Protein 1JQ5 (pdb70)

Organism: Geobacillus stearothermophilus (NCBI:txid1422)

Nearest PDB structures (foldseek):
  1jq5-assembly1_A  TM=1.003E+00  e=9.707E-68  Geobacillus stearothermophilus
  8k1g-assembly1_A  TM=9.709E-01  e=1.686E-41  Klebsiella pneumoniae
  8goa-assembly1_A  TM=9.626E-01  e=5.302E-42  Escherichia coli K-12
  4mca-assembly1_A  TM=9.677E-01  e=6.616E-41  Serratia plymuthica A30
  1ta9-assembly1_B  TM=9.558E-01  e=3.415E-39  Schizosaccharomyces pombe

Foldseek 3Di:
DWDAFFAWAAEEAEEAPCLLCVLVVCVVPAQEEEEEEAPVQCVLRVVVNCVSSVVSNRHYHYDHQPPFLAPVSLVVVLVVCVVSVHQEYEFEEAQRSQLSSLSSCQVVVHQYEYEYLALQAQNQMAQKHFHAHPVGATDGMGGHPHTHHYYYYHLLSHLQDDLLRLLLLLLNLLLLQVFLVLLQVLLFAALSGIRADVVLNVLSVVLNVLCLVQVLVLSVSSVVSHDDVSVSSSSCSSYVSSNSRRRSRAGAQLVLLLQLCSLDDDPLVVRDSSLSSNQSSLLSVLLDDDDLVVSVSSLVVCVSSVGDQACVRSVQVVPDLVSLLSSLCSSPPPPHRNVSRDDDHSNSSSVSSNVSNVSSVVSVVD

CATH classification: 3.40.50.1970 (+1 more: 1.20.1090.10)

Secondary structure (DSSP, 8-state):
---B-----SEEEEETTGGGGHHHHHTTT-SEEEEEE-HHHIIIIIHHHHHHHHTTT-EEEEEE--SS-BHHHHHHHHHHHHHTT-SEEEEEESHHHHHHHHHHHHHHT-EEEEEESS--SS-TT-SEEEEE-TTS-EEEEEE-SS--SEEEEEHHHHHTS-HHHHHHHHHHHHHHHHHHHHHHHHT---TTSSBPPHHHHHHHHHHHHHHHHHHHHHHHHHHTT---HHHHHHHHIIIIIHHHHHHHH---HHHHHHHHGGGS-SGGGGS-HHHHHHHHHHHHHHHS---HHHHHHHHHHHHHTT---STTTTT-TT--HHHHHHHHHHHTSTT-GGGGT----HHHHHHHHHHHHHHHHHHH--

InterPro domains:
  IPR001670 Alcohol dehydrogenase, iron-type/glycerol dehydrogenase GldA [PF00465] (10-156)
  IPR016205 Glycerol dehydrogenase [PIRSF000112] (2-362)
  IPR016205 Glycerol dehydrogenase [PTHR43616] (3-361)
  IPR018211 Alcohol dehydrogenase, iron-type, conserved site [PS00060] (243-263)
  IPR018211 Alcohol dehydrogenase, iron-type, conserved site [PS00913] (152-180)

Structure (mmCIF, N/CA/C/O backbone):
data_1JQ5
#
_entry.id   1JQ5
#
_cell.length_a   104.66
_cell.length_b   104.66
_cell.length_c   148.51
_cell.angle_alpha   90
_cell.angle_beta   90
_cell.angle_gamma   90
#
_symmetry.space_group_name_H-M   'I 4 2 2'
#
loop_
_entity.id
_entity.type
_entity.pdbx_description
1 polymer 'Glycerol dehydrogenase'
2 non-polymer 'ZINC ION'
3 non-polymer NICOTINAMIDE-ADENINE-DINUCLEOTIDE
4 water water
#
loop_
_atom_site.group_PDB
_atom_site.id
_atom_site.type_symbol
_atom_site.label_atom_id
_atom_site.label_alt_id
_atom_site.label_comp_id
_atom_site.label_asym_id
_atom_site.label_entity_id
_atom_site.label_seq_id
_atom_site.pdbx_PDB_ins_code
_atom_site.Cartn_x
_atom_site.Cartn_y
_atom_site.Cartn_z
_atom_site.occupancy
_atom_site.B_iso_or_equiv
_atom_site.auth_seq_id
_atom_site.auth_comp_id
_atom_site.auth_asym_id
_atom_site.auth_atom_id
_atom_site.pdbx_PDB_model_num
ATOM 1 N N . ALA A 1 2 ? 9.037 35.253 -12.689 1.00 80.80 2 ALA A N 1
ATOM 2 C CA . ALA A 1 2 ? 8.257 35.789 -11.537 1.00 83.71 2 ALA A CA 1
ATOM 3 C C . ALA A 1 2 ? 9.140 36.402 -10.457 1.00 86.25 2 ALA A C 1
ATOM 4 O O . ALA A 1 2 ? 9.501 37.578 -10.528 1.00 85.60 2 ALA A O 1
ATOM 6 N N . ALA A 1 3 ? 9.473 35.603 -9.450 1.00 68.59 3 ALA A N 1
ATOM 7 C CA . ALA A 1 3 ? 10.306 36.079 -8.358 1.00 55.23 3 ALA A CA 1
ATOM 8 C C . ALA A 1 3 ? 11.671 35.414 -8.465 1.00 40.68 3 ALA A C 1
ATOM 9 O O . ALA A 1 3 ? 11.804 34.368 -9.102 1.00 35.93 3 ALA A O 1
ATOM 11 N N . GLU A 1 4 ? 12.692 36.033 -7.887 1.00 30.66 4 GLU A N 1
ATOM 12 C CA . GLU A 1 4 ? 14.017 35.416 -7.946 1.00 27.40 4 GLU A CA 1
ATOM 13 C C . GLU A 1 4 ? 14.248 34.549 -6.727 1.00 20.01 4 GLU A C 1
ATOM 14 O O . GLU A 1 4 ? 13.716 34.821 -5.651 1.00 21.44 4 GLU A O 1
ATOM 20 N N . ARG A 1 5 ? 15.006 33.476 -6.918 1.00 18.80 5 ARG A N 1
ATOM 21 C CA . ARG A 1 5 ? 15.304 32.569 -5.805 1.00 14.27 5 ARG A CA 1
ATOM 22 C C . ARG A 1 5 ? 16.765 32.816 -5.487 1.00 19.12 5 ARG A C 1
ATOM 23 O O . ARG A 1 5 ? 17.571 33.044 -6.392 1.00 17.49 5 ARG A O 1
ATOM 31 N N . VAL A 1 6 ? 17.116 32.824 -4.209 1.00 14.23 6 VAL A N 1
ATOM 32 C CA . VAL A 1 6 ? 18.499 33.116 -3.813 1.00 15.41 6 VAL A CA 1
ATOM 33 C C . VAL A 1 6 ? 18.934 32.089 -2.792 1.00 15.65 6 VAL A C 1
ATOM 34 O O . VAL A 1 6 ? 18.141 31.718 -1.915 1.00 15.93 6 VAL A O 1
ATOM 38 N N . PHE A 1 7 ? 20.167 31.625 -2.912 1.00 13.43 7 PHE A N 1
ATOM 39 C CA . PHE A 1 7 ? 20.709 30.673 -1.938 1.00 13.02 7 PHE A CA 1
ATOM 40 C C . PHE A 1 7 ? 22.084 31.206 -1.552 1.00 14.41 7 PHE A C 1
ATOM 41 O O . PHE A 1 7 ? 22.820 31.605 -2.459 1.00 15.79 7 PHE A O 1
ATOM 49 N N . ILE A 1 8 ? 22.414 31.230 -0.247 1.00 14.38 8 ILE A N 1
ATOM 50 C CA . ILE A 1 8 ? 23.738 31.688 0.182 1.00 14.91 8 ILE A CA 1
ATOM 51 C C . ILE A 1 8 ? 24.305 30.627 1.121 1.00 14.17 8 ILE A C 1
ATOM 52 O O . ILE A 1 8 ? 23.574 29.795 1.639 1.00 13.97 8 ILE A O 1
ATOM 57 N N . SER A 1 9 ? 25.613 30.630 1.305 1.00 14.11 9 SER A N 1
ATOM 58 C CA . SER A 1 9 ? 26.183 29.589 2.149 1.00 13.39 9 SER A CA 1
ATOM 59 C C . SER A 1 9 ? 27.593 29.970 2.569 1.00 16.11 9 SER A C 1
ATOM 60 O O . SER A 1 9 ? 28.229 30.801 1.924 1.00 16.68 9 SER A O 1
ATOM 63 N N . PRO A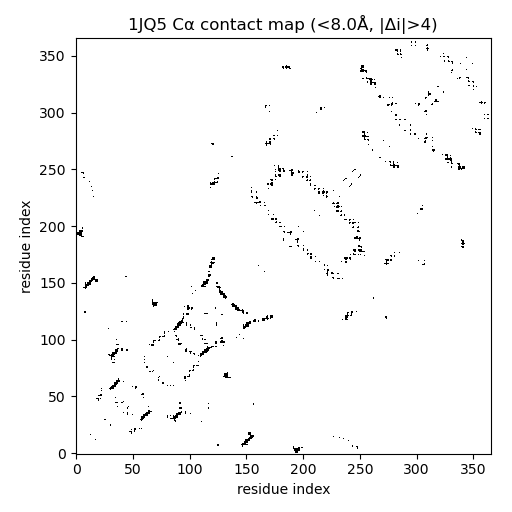 1 10 ? 28.062 29.396 3.678 1.00 16.96 10 PRO A N 1
ATOM 64 C CA . PRO A 1 10 ? 29.430 29.606 4.172 1.00 18.76 10 PRO A CA 1
ATOM 65 C C . PRO A 1 10 ? 30.274 28.951 3.040 1.00 16.38 10 PRO A C 1
ATOM 66 O O . PRO A 1 10 ? 29.820 28.038 2.327 1.00 15.59 10 PRO A O 1
ATOM 70 N N . ALA A 1 11 ? 31.530 29.353 2.874 1.00 13.80 11 ALA A N 1
ATOM 71 C CA . ALA A 1 11 ? 32.330 28.770 1.808 1.00 14.06 11 ALA A CA 1
ATOM 72 C C . ALA A 1 11 ? 32.715 27.327 2.041 1.00 13.06 11 ALA A C 1
ATOM 73 O O . ALA A 1 11 ? 32.758 26.559 1.111 1.00 15.88 11 ALA A O 1
ATOM 75 N N . LYS A 1 12 ? 33.012 26.967 3.275 1.00 14.29 12 LYS A N 1
ATOM 76 C CA . LYS A 1 12 ? 33.427 25.581 3.498 1.00 15.33 12 LYS A CA 1
ATOM 77 C C . LYS A 1 12 ? 32.987 25.133 4.865 1.00 13.68 12 LYS A C 1
ATOM 78 O O . LYS A 1 12 ? 33.094 25.865 5.833 1.00 18.66 12 LYS A O 1
ATOM 84 N N . TYR A 1 13 ? 32.416 23.924 4.933 1.00 13.97 13 TYR A N 1
ATOM 85 C CA . TYR A 1 13 ? 31.946 23.356 6.188 1.00 10.50 13 TYR A CA 1
ATOM 86 C C . TYR A 1 13 ? 32.688 22.033 6.345 1.00 15.13 13 TYR A C 1
ATOM 87 O O . TYR A 1 13 ? 32.660 21.207 5.436 1.00 15.08 13 TYR A O 1
ATOM 96 N N . VAL A 1 14 ? 33.343 21.827 7.488 1.00 12.29 14 VAL A N 1
ATOM 97 C CA . VAL A 1 14 ? 34.110 20.608 7.702 1.00 11.54 14 VAL A CA 1
ATOM 98 C C . VAL A 1 14 ? 33.660 20.062 9.031 1.00 18.29 14 VAL A C 1
ATOM 99 O O . VAL A 1 14 ? 33.633 20.779 10.027 1.00 18.72 14 VAL A O 1
ATOM 103 N N . GLN A 1 15 ? 33.303 18.781 9.060 1.00 12.83 15 GLN A N 1
ATOM 104 C CA . GLN A 1 15 ? 32.844 18.215 10.287 1.00 12.59 15 GLN A CA 1
ATOM 105 C C . GLN A 1 15 ? 33.459 16.826 10.537 1.00 13.67 15 GLN A C 1
ATOM 106 O O . GLN A 1 15 ? 33.522 16.001 9.642 1.00 16.14 15 GLN A O 1
ATOM 112 N N . GLY A 1 16 ? 33.912 16.574 11.759 1.00 14.68 16 GLY A N 1
ATOM 113 C CA . GLY A 1 16 ? 34.403 15.223 12.019 1.00 14.80 16 GLY A CA 1
ATOM 114 C C . GLY A 1 16 ? 35.036 15.141 13.393 1.00 15.73 16 GLY A C 1
ATOM 115 O O . GLY A 1 16 ? 35.279 16.132 14.028 1.00 17.48 16 GLY A O 1
ATOM 116 N N . LYS A 1 17 ? 35.375 13.930 13.830 1.00 16.40 17 LYS A N 1
ATOM 117 C CA . LYS A 1 17 ? 35.986 13.762 15.136 1.00 19.06 17 LYS A CA 1
ATOM 118 C C . LYS A 1 17 ? 37.451 14.258 15.101 1.00 17.80 17 LYS A C 1
ATOM 119 O O . LYS A 1 17 ? 38.208 13.914 14.187 1.00 20.72 17 LYS A O 1
ATOM 125 N N . ASN A 1 18 ? 37.817 15.095 16.074 1.00 20.18 18 ASN A N 1
ATOM 126 C CA . ASN A 1 18 ? 39.178 15.604 16.207 1.00 23.55 18 ASN A CA 1
ATOM 127 C C . ASN A 1 18 ? 39.672 16.517 15.100 1.00 30.21 18 ASN A C 1
ATOM 128 O O . ASN A 1 18 ? 40.866 16.722 14.941 1.00 27.16 18 ASN A O 1
ATOM 133 N N . VAL A 1 19 ? 38.753 17.100 14.342 1.00 26.51 19 VAL A N 1
ATOM 134 C CA . VAL A 1 19 ? 39.173 17.978 13.262 1.00 21.32 19 VAL A CA 1
ATOM 135 C C . VAL A 1 19 ? 39.861 19.247 13.766 1.00 20.86 19 VAL A C 1
ATOM 136 O O . VAL A 1 19 ? 40.537 19.924 13.012 1.00 25.27 19 VAL A O 1
ATOM 143 N N . ILE A 1 20 ? 39.683 19.566 15.041 1.00 22.88 20 ILE A N 1
ATOM 144 C CA . ILE A 1 20 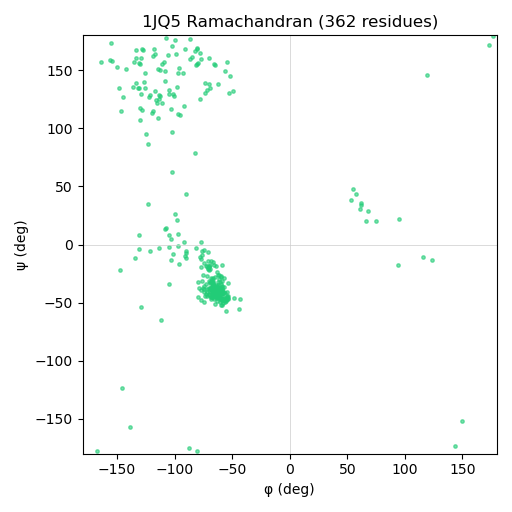? 40.301 20.753 15.621 1.00 22.50 20 ILE A CA 1
ATOM 145 C C . ILE A 1 20 ? 41.820 20.649 15.483 1.00 31.62 20 ILE A C 1
ATOM 146 O O . ILE A 1 20 ? 42.511 21.666 15.401 1.00 31.42 20 ILE A O 1
ATOM 151 N N . THR A 1 21 ? 42.337 19.423 15.449 1.00 32.15 21 THR A N 1
ATOM 152 C CA . THR A 1 21 ? 43.789 19.220 15.346 1.00 36.07 21 THR A CA 1
ATOM 153 C C . THR A 1 21 ? 44.334 19.468 13.949 1.00 39.02 21 THR A C 1
ATOM 154 O O . THR A 1 21 ? 45.541 19.436 13.745 1.00 43.02 21 THR A O 1
ATOM 158 N N . LYS A 1 22 ? 43.457 19.719 12.981 1.00 34.35 22 LYS A N 1
ATOM 159 C CA . LYS A 1 22 ? 43.911 20.007 11.631 1.00 33.00 22 LYS A CA 1
ATOM 160 C C . LYS A 1 22 ? 43.772 21.501 11.341 1.00 28.59 22 LYS A C 1
ATOM 161 O O . LYS A 1 22 ? 43.971 21.935 10.220 1.00 27.20 22 LYS A O 1
ATOM 167 N N . ILE A 1 23 ? 43.445 22.298 12.341 1.00 28.93 23 ILE A N 1
ATOM 168 C CA . ILE A 1 23 ? 43.232 23.705 12.062 1.00 23.87 23 ILE A CA 1
ATOM 169 C C . ILE A 1 23 ? 44.413 24.379 11.362 1.00 33.82 23 ILE A C 1
ATOM 170 O O . ILE A 1 23 ? 44.218 25.158 10.430 1.00 29.35 23 ILE A O 1
ATOM 175 N N . ALA A 1 24 ? 45.636 24.055 11.771 1.00 37.67 24 ALA A N 1
ATOM 176 C CA . ALA A 1 24 ? 46.796 24.678 11.137 1.00 41.80 24 ALA A CA 1
ATOM 177 C C . ALA A 1 24 ? 46.840 24.332 9.646 1.00 36.34 24 ALA A C 1
ATOM 178 O O . ALA A 1 24 ? 47.222 25.167 8.834 1.00 34.55 24 ALA A O 1
ATOM 180 N N . ASN A 1 25 ? 46.458 23.108 9.291 1.00 29.19 25 ASN A N 1
ATOM 181 C CA . ASN A 1 25 ? 46.443 22.691 7.886 1.00 33.40 25 ASN A CA 1
ATOM 182 C C . ASN A 1 25 ? 45.417 23.447 7.034 1.00 46.26 25 ASN A C 1
ATOM 183 O O . ASN A 1 25 ? 45.651 23.691 5.843 1.00 43.84 25 ASN A O 1
ATOM 188 N N . TYR A 1 26 ? 44.262 23.782 7.613 1.00 42.96 26 TYR A N 1
ATOM 189 C CA . TYR A 1 26 ? 43.242 24.506 6.852 1.00 39.08 26 TYR A CA 1
ATOM 190 C C . TYR A 1 26 ? 43.585 25.978 6.680 1.00 36.57 26 TYR A C 1
ATOM 191 O O . TYR A 1 26 ? 42.909 26.676 5.947 1.00 41.24 26 TYR A O 1
ATOM 200 N N . LEU A 1 27 ? 44.610 26.463 7.365 1.00 40.36 27 LEU A N 1
ATOM 201 C CA . LEU A 1 27 ? 44.951 27.877 7.253 1.00 37.33 27 LEU A CA 1
ATOM 202 C C . LEU A 1 27 ? 46.285 28.134 6.579 1.00 41.86 27 LEU A C 1
ATOM 203 O O . LEU A 1 27 ? 46.652 29.286 6.362 1.00 40.05 27 LEU A O 1
ATOM 208 N N . GLU A 1 28 ? 47.006 27.076 6.226 1.00 53.04 28 GLU A N 1
ATOM 209 C CA . GLU A 1 28 ? 48.317 27.285 5.624 1.00 67.08 28 GLU A CA 1
ATOM 210 C C . GLU A 1 28 ? 48.360 28.373 4.553 1.00 63.02 28 GLU A C 1
ATOM 211 O O . GLU A 1 28 ? 49.133 29.325 4.675 1.00 64.95 28 GLU A O 1
ATOM 217 N N . GLY A 1 29 ? 47.527 28.268 3.526 1.00 48.51 29 GLY A N 1
ATOM 218 C CA . GLY A 1 29 ? 47.565 29.290 2.493 1.00 55.48 29 GLY A CA 1
ATOM 219 C C . GLY A 1 29 ? 47.040 30.673 2.864 1.00 62.81 29 GLY A C 1
ATOM 220 O O . GLY A 1 29 ? 47.405 31.676 2.244 1.00 63.78 29 GLY A O 1
ATOM 221 N N . ILE A 1 30 ? 46.209 30.732 3.900 1.00 61.52 30 ILE A N 1
ATOM 222 C CA . ILE A 1 30 ? 45.564 31.968 4.340 1.00 48.32 30 ILE A CA 1
ATOM 223 C C . ILE A 1 30 ? 46.374 33.0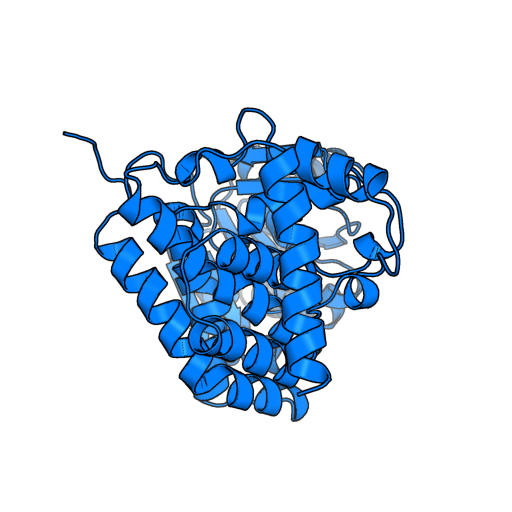31 5.087 1.00 45.76 30 ILE A C 1
ATOM 224 O O . ILE A 1 30 ? 46.299 34.211 4.752 1.00 47.10 30 ILE A O 1
ATOM 229 N N . GLY A 1 31 ? 47.111 32.634 6.117 1.00 45.73 31 GLY A N 1
ATOM 230 C CA . GLY A 1 31 ? 47.874 33.609 6.881 1.00 43.15 31 GLY A CA 1
ATOM 231 C C . GLY A 1 31 ? 48.594 32.992 8.066 1.00 46.93 31 GLY A C 1
ATOM 232 O O . GLY A 1 31 ? 48.472 31.793 8.316 1.00 46.45 31 GLY A O 1
ATOM 233 N N . ASN A 1 32 ? 49.326 33.809 8.816 1.00 45.60 32 ASN A N 1
ATOM 234 C CA . ASN A 1 32 ? 50.084 33.306 9.957 1.00 44.44 32 ASN A CA 1
ATOM 235 C C . ASN A 1 32 ? 49.869 34.110 11.222 1.00 45.81 32 ASN A C 1
ATOM 236 O O . ASN A 1 32 ? 50.567 33.916 12.219 1.00 45.00 32 ASN A O 1
ATOM 241 N N . LYS A 1 33 ? 48.913 35.027 11.178 1.00 40.93 33 LYS A N 1
ATOM 242 C CA . LYS A 1 33 ? 48.603 35.843 12.340 1.00 47.34 33 LYS A CA 1
ATOM 243 C C . LYS A 1 33 ? 47.097 35.788 12.549 1.00 44.32 33 LYS A C 1
ATOM 244 O O . LYS A 1 33 ? 46.327 36.258 11.703 1.00 34.73 33 LYS A O 1
ATOM 250 N N . THR A 1 34 ? 46.698 35.248 13.695 1.00 29.40 34 THR A N 1
ATOM 251 C CA . THR A 1 34 ? 45.282 35.101 14.030 1.00 30.98 34 THR A CA 1
ATOM 252 C C . THR A 1 34 ? 44.955 35.673 15.392 1.00 33.78 34 THR A C 1
ATOM 253 O O . THR A 1 34 ? 45.840 36.016 16.177 1.00 34.43 34 THR A O 1
ATOM 257 N N . VAL A 1 35 ? 43.662 35.793 15.654 1.00 27.75 35 VAL A N 1
ATOM 258 C CA . VAL A 1 35 ? 43.173 36.208 16.932 1.00 25.79 35 VAL A CA 1
ATOM 259 C C . VAL A 1 35 ? 42.204 35.072 17.270 1.00 35.40 35 VAL A C 1
ATOM 260 O O . VAL A 1 35 ? 41.440 34.635 16.402 1.00 31.63 35 VAL A O 1
ATOM 264 N N . VAL A 1 36 ? 42.258 34.574 18.500 1.00 26.59 36 VAL A N 1
ATOM 265 C CA . VAL A 1 36 ? 41.381 33.490 18.924 1.00 24.26 36 VAL A CA 1
ATOM 266 C C . VAL A 1 36 ? 40.496 34.015 20.024 1.00 37.89 36 VAL A C 1
ATOM 267 O O . VAL A 1 36 ? 40.979 34.544 21.032 1.00 30.24 36 VAL A O 1
ATOM 271 N N . ILE A 1 37 ? 39.187 33.886 19.824 1.00 26.34 37 ILE A N 1
ATOM 272 C CA . ILE A 1 37 ? 38.221 34.387 20.779 1.00 23.69 37 ILE A CA 1
ATOM 273 C C . ILE A 1 37 ? 37.445 33.263 21.441 1.00 25.42 37 ILE A C 1
ATOM 274 O O . ILE A 1 37 ? 36.847 32.443 20.755 1.00 24.30 37 ILE A O 1
ATOM 279 N N . ALA A 1 38 ? 37.446 33.227 22.767 1.00 23.41 38 ALA A N 1
ATOM 280 C CA . ALA A 1 38 ? 36.685 32.222 23.533 1.00 21.70 38 ALA A CA 1
ATOM 281 C C . ALA A 1 38 ? 36.392 32.763 24.926 1.00 27.39 38 ALA A C 1
ATOM 282 O O . ALA A 1 38 ? 37.090 33.671 25.383 1.00 29.85 38 ALA A O 1
ATOM 284 N N . ASP A 1 39 ? 35.383 32.220 25.609 1.00 30.80 39 ASP A N 1
ATOM 285 C CA . ASP A 1 39 ? 35.099 32.665 26.964 1.00 32.98 39 ASP A CA 1
ATOM 286 C C . ASP A 1 39 ? 35.996 31.830 27.882 1.00 36.27 39 ASP A C 1
ATOM 287 O O . ASP A 1 39 ? 36.722 30.965 27.403 1.00 27.75 39 ASP A O 1
ATOM 292 N N . GLU A 1 40 ? 35.964 32.092 29.184 1.00 39.89 40 GLU A N 1
ATOM 293 C CA . GLU A 1 40 ? 36.836 31.382 30.127 1.00 45.36 40 GLU A CA 1
ATOM 294 C C . GLU A 1 40 ? 36.714 29.868 30.149 1.00 46.67 40 GLU A C 1
ATOM 295 O O . GLU A 1 40 ? 37.711 29.157 30.242 1.00 43.28 40 GLU A O 1
ATOM 301 N N . ILE A 1 41 ? 35.486 29.379 30.062 1.00 43.82 41 ILE A N 1
ATOM 302 C CA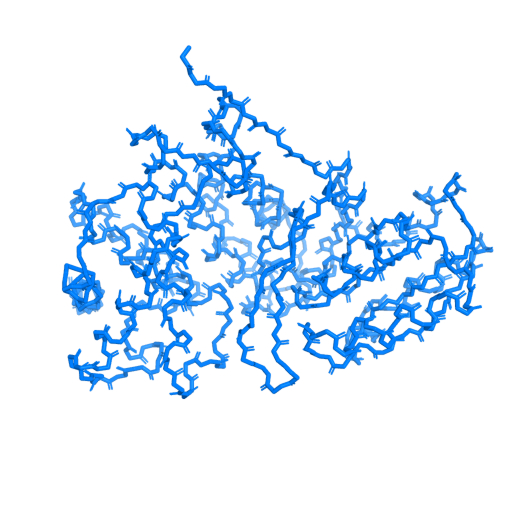 . ILE A 1 41 ? 35.231 27.951 30.071 1.00 38.26 41 ILE A CA 1
ATOM 303 C C . ILE A 1 41 ? 35.751 27.283 28.806 1.00 33.02 41 ILE A C 1
ATOM 304 O O . ILE A 1 41 ? 36.423 26.249 28.855 1.00 34.43 41 ILE A O 1
ATOM 309 N N . VAL A 1 42 ? 35.438 27.888 27.667 1.00 30.67 42 VAL A N 1
ATOM 310 C CA . VAL A 1 42 ? 35.839 27.337 26.389 1.00 28.27 42 VAL A CA 1
ATOM 311 C C . VAL A 1 42 ? 37.347 27.425 26.214 1.00 30.60 42 VAL A C 1
ATOM 312 O O . VAL A 1 42 ? 37.938 26.587 25.541 1.00 24.86 42 VAL A O 1
ATOM 316 N N . TRP A 1 43 ? 38.007 28.411 26.830 1.00 31.71 43 TRP A N 1
ATOM 317 C CA . TRP A 1 43 ? 39.462 28.427 26.664 1.00 31.29 43 TRP A CA 1
ATOM 318 C C . TRP A 1 43 ? 40.037 27.114 27.182 1.00 28.36 43 TRP A C 1
ATOM 319 O O . TRP A 1 43 ? 40.958 26.552 26.598 1.00 31.59 43 TRP A O 1
ATOM 330 N N . LYS A 1 44 ? 39.473 26.611 28.266 1.00 26.60 44 LYS A N 1
ATOM 331 C CA . LYS A 1 44 ? 39.974 25.360 28.844 1.00 37.48 44 LYS A CA 1
ATOM 332 C C . LYS A 1 44 ? 39.589 24.133 28.045 1.00 40.24 44 LYS A C 1
ATOM 333 O O . LYS A 1 44 ? 40.351 23.178 27.944 1.00 43.03 44 LYS A O 1
ATOM 339 N N . ILE A 1 45 ? 38.396 24.150 27.474 1.00 40.20 45 ILE A N 1
ATOM 340 C CA . ILE A 1 45 ? 37.913 23.006 26.717 1.00 34.84 45 ILE A CA 1
ATOM 341 C C . ILE A 1 45 ? 38.547 22.835 25.345 1.00 29.79 45 ILE A C 1
ATOM 342 O O . ILE A 1 45 ? 38.828 21.717 24.903 1.00 35.28 45 ILE A O 1
ATOM 347 N N . ALA A 1 46 ? 38.781 23.938 24.660 1.00 24.78 46 ALA A N 1
ATOM 348 C CA . ALA A 1 46 ? 39.309 23.862 23.317 1.00 27.91 46 ALA A CA 1
ATOM 349 C C . ALA A 1 46 ? 40.206 24.986 22.904 1.00 26.09 46 ALA A C 1
ATOM 350 O O . ALA A 1 46 ? 40.983 24.841 21.963 1.00 30.79 46 ALA A O 1
ATOM 352 N N . GLY A 1 47 ? 40.089 26.126 23.573 1.00 25.96 47 GLY A N 1
ATOM 353 C CA . GLY A 1 47 ? 40.900 27.247 23.160 1.00 24.71 47 GLY A CA 1
ATOM 354 C C . GLY A 1 47 ? 42.393 26.993 23.203 1.00 27.40 47 GLY A C 1
ATOM 355 O O . GLY A 1 47 ? 43.099 27.316 22.254 1.00 27.23 47 GLY A O 1
ATOM 356 N N . HIS A 1 48 ? 42.883 26.429 24.303 1.00 28.44 48 HIS A N 1
ATOM 357 C CA . HIS A 1 48 ? 44.326 26.177 24.397 1.00 35.54 48 HIS A CA 1
ATOM 358 C C . HIS A 1 48 ? 44.772 25.131 23.394 1.00 36.37 48 HIS A C 1
ATOM 359 O O . HIS A 1 48 ? 45.840 25.247 22.809 1.00 31.74 48 HIS A O 1
ATOM 366 N N . THR A 1 49 ? 43.940 24.119 23.172 1.00 30.51 49 THR A N 1
ATOM 367 C CA . THR A 1 49 ? 44.288 23.096 22.209 1.00 33.48 49 THR A CA 1
ATOM 368 C C . THR A 1 49 ? 44.478 23.711 20.826 1.00 29.62 49 THR A C 1
ATOM 369 O O . THR A 1 49 ? 45.382 23.350 20.071 1.00 32.96 49 THR A O 1
ATOM 373 N N . ILE A 1 50 ? 43.595 24.639 20.477 1.00 31.40 50 ILE A N 1
ATOM 374 C CA . ILE A 1 50 ? 43.691 25.293 19.190 1.00 24.49 50 ILE A CA 1
ATOM 375 C C . ILE A 1 50 ? 44.957 26.140 19.074 1.00 29.26 50 ILE A C 1
ATOM 376 O O . ILE A 1 50 ? 45.671 26.095 18.068 1.00 28.04 50 ILE A O 1
ATOM 381 N N . VAL A 1 51 ? 45.223 26.938 20.095 1.00 28.82 51 VAL A N 1
ATOM 382 C CA . VAL A 1 51 ? 46.432 27.750 20.058 1.00 37.02 51 VAL A CA 1
ATOM 383 C C . VAL A 1 51 ? 47.667 26.839 19.884 1.00 35.58 51 VAL A C 1
ATOM 384 O O . VAL A 1 51 ? 48.538 27.111 19.051 1.00 36.96 51 VAL A O 1
ATOM 388 N N . ASN A 1 52 ? 47.725 25.750 20.647 1.00 39.33 52 ASN A N 1
ATOM 389 C CA . ASN A 1 52 ? 48.855 24.822 20.546 1.00 47.14 52 ASN A CA 1
ATOM 390 C C . ASN A 1 52 ? 49.059 24.338 19.119 1.00 46.50 52 ASN A C 1
ATOM 391 O O . ASN A 1 52 ? 50.190 24.343 18.614 1.00 44.24 52 ASN A O 1
ATOM 396 N N . GLU A 1 53 ? 47.972 23.921 18.462 1.00 45.02 53 GLU A N 1
ATOM 397 C CA . GLU A 1 53 ? 48.072 23.451 17.086 1.00 41.19 53 GLU A CA 1
ATOM 398 C C . GLU A 1 53 ? 48.537 24.564 16.151 1.00 43.63 53 GLU A C 1
ATOM 399 O O . GLU A 1 53 ? 49.273 24.301 15.197 1.00 47.17 53 GLU A O 1
ATOM 405 N N . LEU A 1 54 ? 48.106 25.803 16.402 1.00 32.99 54 LEU A N 1
ATOM 406 C CA . LEU A 1 54 ? 48.539 26.906 15.549 1.00 37.73 54 LEU A CA 1
ATOM 407 C C . LEU A 1 54 ? 50.026 27.185 15.759 1.00 41.18 54 LEU A C 1
ATOM 408 O O . LEU A 1 54 ? 50.755 27.441 14.800 1.00 40.87 54 LEU A O 1
ATOM 413 N N . LYS A 1 55 ? 50.473 27.141 17.011 1.00 38.90 55 LYS A N 1
ATOM 414 C CA . LYS A 1 55 ? 51.896 27.381 17.304 1.00 47.24 55 LYS A CA 1
ATOM 415 C C . LYS A 1 55 ? 52.771 26.354 16.585 1.00 44.17 55 LYS A C 1
ATOM 416 O O . LYS A 1 55 ? 53.778 26.708 15.981 1.00 46.42 55 LYS A O 1
ATOM 422 N N . LYS A 1 56 ? 52.380 25.085 16.656 1.00 42.29 56 LYS A N 1
ATOM 423 C CA . LYS A 1 56 ? 53.112 23.998 16.008 1.00 44.82 56 LYS A CA 1
ATOM 424 C C . LYS A 1 56 ? 53.207 24.226 14.511 1.00 45.97 56 LYS A C 1
ATOM 425 O O . LYS A 1 56 ? 54.017 23.599 13.837 1.00 55.74 56 LYS A O 1
ATOM 431 N N . GLY A 1 57 ? 52.358 25.101 13.981 1.00 43.86 57 GLY A N 1
ATOM 432 C CA . GLY A 1 57 ? 52.390 25.384 12.553 1.00 35.17 57 GLY A CA 1
ATOM 433 C C . GLY A 1 57 ? 52.963 26.763 12.277 1.00 40.77 57 GLY A C 1
ATOM 434 O O . GLY A 1 57 ? 52.845 27.293 11.176 1.00 46.26 57 GLY A O 1
ATOM 435 N N . ASN A 1 58 ? 53.595 27.344 13.290 1.00 40.94 58 ASN A N 1
ATOM 436 C CA . ASN A 1 58 ? 54.184 28.668 13.181 1.00 46.63 58 ASN A CA 1
ATOM 437 C C . ASN A 1 58 ? 53.165 29.757 12.871 1.00 45.12 58 ASN A C 1
ATOM 438 O O . ASN A 1 58 ? 53.482 30.751 12.226 1.00 46.96 58 ASN A O 1
ATOM 443 N N . ILE A 1 59 ? 51.935 29.569 13.333 1.00 45.39 59 ILE A N 1
ATOM 444 C CA . ILE A 1 59 ? 50.910 30.588 13.146 1.00 36.78 59 ILE A CA 1
ATOM 445 C C . ILE A 1 59 ? 50.771 31.242 14.506 1.00 35.68 59 ILE A C 1
ATOM 446 O O . ILE A 1 59 ? 50.626 30.561 15.526 1.00 38.48 59 ILE A O 1
ATOM 451 N N . ALA A 1 60 ? 50.827 32.567 14.526 1.00 33.63 60 ALA A N 1
ATOM 452 C CA . ALA A 1 60 ? 50.748 33.298 15.770 1.00 34.63 60 ALA A CA 1
ATOM 453 C C . ALA A 1 60 ? 49.298 33.400 16.184 1.00 40.40 60 ALA A C 1
ATOM 454 O O . ALA A 1 60 ? 48.419 33.344 15.341 1.00 38.22 60 ALA A O 1
ATOM 456 N N . ALA A 1 61 ? 49.048 33.564 17.476 1.00 39.20 61 ALA A N 1
ATOM 457 C CA . ALA A 1 61 ? 47.676 33.690 17.938 1.00 39.48 61 ALA A CA 1
ATOM 458 C C . ALA A 1 61 ? 47.498 34.596 19.135 1.00 38.70 61 ALA A C 1
ATOM 459 O O . ALA A 1 61 ? 48.005 34.316 20.223 1.00 48.51 61 ALA A O 1
ATOM 461 N N . GLU A 1 62 ? 46.793 35.697 18.925 1.00 29.77 62 GLU A N 1
ATOM 462 C CA . GLU A 1 62 ? 46.480 36.607 20.017 1.00 34.22 62 GLU A CA 1
ATOM 463 C C . GLU A 1 62 ? 45.334 35.962 20.776 1.00 39.48 62 GLU A C 1
ATOM 464 O O . GLU A 1 62 ? 44.288 35.645 20.185 1.00 42.05 62 GLU A O 1
ATOM 470 N N . GLU A 1 63 ? 45.511 35.779 22.074 1.00 36.89 63 GLU A N 1
ATOM 471 C CA . GLU A 1 63 ? 44.485 35.157 22.886 1.00 33.42 63 GLU A CA 1
ATOM 472 C C . GLU A 1 63 ? 43.541 36.168 23.506 1.00 42.46 63 GLU A C 1
ATOM 473 O O . GLU A 1 63 ? 43.953 37.036 24.265 1.00 49.83 63 GLU A O 1
ATOM 479 N N . VAL A 1 64 ? 42.255 36.058 23.168 1.00 35.93 64 VAL A N 1
ATOM 480 C CA . VAL A 1 64 ? 41.265 36.973 23.692 1.00 30.04 64 VAL A CA 1
ATOM 481 C C . VAL A 1 64 ? 40.227 36.250 24.553 1.00 36.26 64 VAL A C 1
ATOM 482 O O . VAL A 1 64 ? 39.727 35.185 24.168 1.00 31.08 64 VAL A O 1
ATOM 486 N N . VAL A 1 65 ? 39.937 36.788 25.736 1.00 31.38 65 VAL A N 1
ATOM 487 C CA . VAL A 1 65 ? 38.935 36.189 26.589 1.00 30.46 65 VAL A CA 1
ATOM 488 C C . VAL A 1 65 ? 37.664 36.975 26.333 1.00 35.86 65 VAL A C 1
ATOM 489 O O . VAL A 1 65 ? 37.576 38.156 26.663 1.00 36.15 65 VAL A O 1
ATOM 493 N N . PHE A 1 66 ? 36.687 36.313 25.718 1.00 38.16 66 PHE A N 1
ATOM 494 C CA . PHE A 1 66 ? 35.393 36.921 25.387 1.00 35.74 66 PHE A CA 1
ATOM 495 C C . PHE A 1 66 ? 34.589 37.190 26.669 1.00 43.37 66 PHE A C 1
ATOM 496 O O . PHE A 1 66 ? 34.492 36.324 27.545 1.00 34.36 66 PHE A O 1
ATOM 504 N N . SER A 1 67 ? 34.000 38.384 26.764 1.00 44.38 67 SER A N 1
ATOM 505 C CA . SER A 1 67 ? 33.230 38.796 27.943 1.00 46.41 67 SER A CA 1
ATOM 506 C C . SER A 1 67 ? 32.056 37.894 28.278 1.00 49.14 67 SER A C 1
ATOM 507 O O . SER A 1 67 ? 31.745 37.679 29.448 1.00 54.45 67 SER A O 1
ATOM 510 N N . GLY A 1 68 ? 31.386 37.387 27.254 1.00 42.58 68 GLY A N 1
ATOM 511 C CA . GLY A 1 68 ? 30.239 36.535 27.499 1.00 46.59 68 GLY A CA 1
ATOM 512 C C . GLY A 1 68 ? 28.983 37.050 26.826 1.00 45.18 68 GLY A C 1
ATOM 513 O O . GLY A 1 68 ? 27.986 36.336 26.740 1.00 54.95 68 GLY A O 1
ATOM 514 N N . GLU A 1 69 ? 29.009 38.293 26.360 1.00 46.20 69 GLU A N 1
ATOM 515 C CA . GLU A 1 69 ? 27.845 38.842 25.673 1.00 44.91 69 GLU A CA 1
ATOM 516 C C . GLU A 1 69 ? 28.216 39.398 24.306 1.00 46.77 69 GLU A C 1
ATOM 517 O O . GLU A 1 69 ? 29.273 40.019 24.142 1.00 43.03 69 GLU A O 1
ATOM 523 N N . ALA A 1 70 ? 27.347 39.160 23.321 1.00 40.43 70 ALA A N 1
ATOM 524 C CA . ALA A 1 70 ? 27.577 39.652 21.961 1.00 41.26 70 ALA A CA 1
ATOM 525 C C . ALA A 1 70 ? 27.116 41.108 21.893 1.00 44.67 70 ALA A C 1
ATOM 526 O O . ALA A 1 70 ? 26.022 41.389 21.403 1.00 40.15 70 ALA A O 1
ATOM 528 N N . SER A 1 71 ? 27.946 42.024 22.396 1.00 43.45 71 SER A N 1
ATOM 529 C CA . SER A 1 71 ? 27.593 43.441 22.405 1.00 42.79 71 SER A CA 1
ATOM 530 C C . SER A 1 71 ? 28.563 44.291 21.586 1.00 43.60 71 SER A C 1
ATOM 531 O O . SER A 1 71 ? 29.693 43.874 21.297 1.00 45.35 71 SER A O 1
ATOM 534 N N . ARG A 1 72 ? 28.122 45.499 21.237 1.00 40.83 72 ARG A N 1
ATOM 535 C CA . ARG A 1 72 ? 28.920 46.408 20.412 1.00 36.99 72 ARG A CA 1
ATOM 536 C C . ARG A 1 72 ? 30.222 46.739 21.081 1.00 38.26 72 ARG A C 1
ATOM 537 O O . ARG A 1 72 ? 31.260 46.804 20.428 1.00 37.72 72 ARG A O 1
ATOM 545 N N . ASN A 1 73 ? 30.169 46.972 22.386 1.00 47.84 73 ASN A N 1
ATOM 546 C CA . ASN A 1 73 ? 31.383 47.319 23.110 1.00 51.40 73 ASN A CA 1
ATOM 547 C C . ASN A 1 73 ? 32.411 46.201 23.035 1.00 51.46 73 ASN A C 1
ATOM 548 O O . ASN A 1 73 ? 33.589 46.463 22.759 1.00 35.70 73 ASN A O 1
ATOM 553 N N . GLU A 1 74 ? 31.970 44.961 23.258 1.00 52.77 74 GLU A N 1
ATOM 554 C CA . GLU A 1 74 ? 32.877 43.809 23.204 1.00 44.05 74 GLU A CA 1
ATOM 555 C C . GLU A 1 74 ? 33.485 43.700 21.800 1.00 42.41 74 GLU A C 1
ATOM 556 O O . GLU A 1 74 ? 34.697 43.516 21.647 1.00 37.68 74 GLU A O 1
ATOM 562 N N . VAL A 1 75 ? 32.649 43.830 20.772 1.00 33.29 75 VAL A N 1
ATOM 563 C CA . VAL A 1 75 ? 33.143 43.774 19.408 1.00 32.41 75 VAL A CA 1
ATOM 564 C C . VAL A 1 75 ? 34.246 44.821 19.170 1.00 35.74 75 VAL A C 1
ATOM 565 O O . VAL A 1 75 ? 35.316 44.528 18.608 1.00 34.73 75 VAL A O 1
ATOM 569 N N . GLU A 1 76 ? 33.980 46.053 19.593 1.00 46.63 76 GLU A N 1
ATOM 570 C CA . GLU A 1 76 ? 34.942 47.142 19.433 1.00 47.38 76 GLU A CA 1
ATOM 571 C C . GLU A 1 76 ? 36.244 46.783 20.124 1.00 46.85 76 GLU A C 1
ATOM 572 O O . GLU A 1 76 ? 37.338 46.931 19.562 1.00 40.86 76 GLU A O 1
ATOM 578 N N . ARG A 1 77 ? 36.117 46.320 21.360 1.00 37.52 77 ARG A N 1
ATOM 579 C CA . ARG A 1 77 ? 37.289 45.949 22.143 1.00 43.74 77 ARG A CA 1
ATOM 580 C C . ARG A 1 77 ? 38.154 44.903 21.457 1.00 48.34 77 ARG A C 1
ATOM 581 O O . ARG A 1 77 ? 39.383 45.060 21.338 1.00 38.98 77 ARG A O 1
ATOM 589 N N . ILE A 1 78 ? 37.521 43.828 20.993 1.00 35.86 78 ILE A N 1
ATOM 590 C CA . ILE A 1 78 ? 38.303 42.775 20.367 1.00 35.21 78 ILE A CA 1
ATOM 591 C C . ILE A 1 78 ? 38.917 43.211 19.041 1.00 31.04 78 ILE A C 1
ATOM 592 O O . ILE A 1 78 ? 40.049 42.849 18.700 1.00 33.91 78 ILE A O 1
ATOM 597 N N . ALA A 1 79 ? 38.170 44.001 18.289 1.00 35.11 79 ALA A N 1
ATOM 598 C CA . ALA A 1 79 ? 38.653 44.473 16.996 1.00 38.05 79 ALA A CA 1
ATOM 599 C C . ALA A 1 79 ? 39.929 45.287 17.220 1.00 43.39 79 ALA A C 1
ATOM 600 O O . ALA A 1 79 ? 40.900 45.162 16.469 1.00 37.75 79 ALA A O 1
ATOM 602 N N . ASN A 1 80 ? 39.938 46.111 18.266 1.00 45.35 80 ASN A N 1
ATOM 603 C CA . ASN A 1 80 ? 41.132 46.911 18.543 1.00 50.21 80 ASN A CA 1
ATOM 604 C C . ASN A 1 80 ? 42.324 46.001 18.799 1.00 48.23 80 ASN A C 1
ATOM 605 O O . ASN A 1 80 ? 43.401 46.177 18.219 1.00 42.70 80 ASN A O 1
ATOM 610 N N . ILE A 1 81 ? 42.122 45.029 19.679 1.00 40.81 81 ILE A N 1
ATOM 611 C CA . ILE A 1 81 ? 43.162 44.063 20.024 1.00 42.01 81 ILE A CA 1
ATOM 612 C C . ILE A 1 81 ? 43.675 43.391 18.752 1.00 47.82 81 ILE A C 1
ATOM 613 O O . ILE A 1 81 ? 44.883 43.237 18.559 1.00 45.75 81 ILE A O 1
ATOM 618 N N . ALA A 1 82 ? 42.744 42.991 17.880 1.00 48.15 82 ALA A N 1
ATOM 619 C CA . ALA A 1 82 ? 43.098 42.328 16.626 1.00 40.62 82 ALA A CA 1
ATOM 620 C C . ALA A 1 82 ? 43.854 43.228 15.656 1.00 41.68 82 ALA A C 1
ATOM 621 O O . ALA A 1 82 ? 44.801 42.782 15.008 1.00 37.87 82 ALA A O 1
ATOM 623 N N . ARG A 1 83 ? 43.417 44.480 15.527 1.00 50.34 83 ARG A N 1
ATOM 624 C CA . ARG A 1 83 ? 44.091 45.428 14.641 1.00 55.67 83 ARG A CA 1
ATOM 625 C C . ARG A 1 83 ? 45.530 45.553 15.118 1.00 56.41 83 ARG A C 1
ATOM 626 O O . ARG A 1 83 ? 46.474 45.399 14.341 1.00 54.40 83 ARG A O 1
ATOM 634 N N . LYS A 1 84 ? 45.687 45.826 16.409 1.00 57.40 84 LYS A N 1
ATOM 635 C CA . LYS A 1 84 ? 47.012 45.977 16.992 1.00 62.56 84 LYS A CA 1
ATOM 636 C C . LYS A 1 84 ? 47.867 44.760 16.683 1.00 60.65 84 LYS A C 1
ATOM 637 O O . LYS A 1 84 ? 49.023 44.890 16.287 1.00 65.51 84 LYS A O 1
ATOM 643 N N . ALA A 1 85 ? 47.290 43.574 16.840 1.00 52.81 85 ALA A N 1
ATOM 644 C CA . ALA A 1 85 ? 48.033 42.357 16.582 1.00 46.77 85 ALA A CA 1
ATOM 645 C C . ALA A 1 85 ? 48.228 42.083 15.092 1.00 44.69 85 ALA A C 1
ATOM 646 O O . ALA A 1 85 ? 48.908 41.128 14.714 1.00 45.32 85 ALA A O 1
ATOM 648 N N . GLU A 1 86 ? 47.634 42.905 14.239 1.00 44.27 86 GLU A N 1
ATOM 649 C CA . GLU A 1 86 ? 47.791 42.691 12.805 1.00 59.77 86 GLU A CA 1
ATOM 650 C C . GLU A 1 86 ? 47.213 41.320 12.394 1.00 56.66 86 GLU A C 1
ATOM 651 O O . GLU A 1 86 ? 47.717 40.655 11.491 1.00 51.41 86 GLU A O 1
ATOM 657 N N . ALA A 1 87 ? 46.146 40.902 13.060 1.00 53.60 87 ALA A N 1
ATOM 658 C CA . ALA A 1 87 ? 45.539 39.612 12.753 1.00 43.49 87 ALA A CA 1
ATOM 659 C C . ALA A 1 87 ? 44.803 39.640 11.415 1.00 42.83 87 ALA A C 1
ATOM 660 O O . ALA A 1 87 ? 44.049 40.561 11.129 1.00 47.83 87 ALA A O 1
ATOM 662 N N . ALA A 1 88 ? 45.039 38.627 10.596 1.00 39.94 88 ALA A N 1
ATOM 663 C CA . ALA A 1 88 ? 44.396 38.525 9.295 1.00 39.56 88 ALA A CA 1
ATOM 664 C C . ALA A 1 88 ? 43.263 37.499 9.344 1.00 39.32 88 ALA A C 1
ATOM 665 O O . ALA A 1 88 ? 42.448 37.439 8.437 1.00 32.13 88 ALA A O 1
ATOM 667 N N . ILE A 1 89 ? 43.244 36.708 10.408 1.00 34.88 89 ILE A N 1
ATOM 668 C CA . ILE A 1 89 ? 42.275 35.625 10.579 1.00 27.89 89 ILE A CA 1
ATOM 669 C C . ILE A 1 89 ? 41.645 35.715 11.944 1.00 27.51 89 ILE A C 1
ATOM 670 O O . ILE A 1 89 ? 42.339 35.876 12.948 1.00 24.05 89 ILE A O 1
ATOM 675 N N . VAL A 1 90 ? 40.320 35.570 11.994 1.00 23.24 90 VAL A N 1
ATOM 676 C CA . VAL A 1 90 ? 39.614 35.610 13.253 1.00 18.27 90 VAL A CA 1
ATOM 677 C C . VAL A 1 90 ? 39.053 34.219 13.471 1.00 25.62 90 VAL A C 1
ATOM 678 O O . VAL A 1 90 ? 38.431 33.684 12.557 1.00 27.76 90 VAL A O 1
ATOM 682 N N . ILE A 1 91 ? 39.305 33.646 14.645 1.00 19.17 91 ILE A N 1
ATOM 683 C CA . ILE A 1 91 ? 38.812 32.318 14.983 1.00 15.89 91 ILE A CA 1
ATOM 684 C C . ILE A 1 91 ? 37.919 32.463 16.189 1.00 19.56 91 ILE A C 1
ATOM 685 O O . ILE A 1 91 ? 38.368 32.834 17.264 1.00 26.04 91 ILE A O 1
ATOM 690 N N . GLY A 1 92 ? 36.618 32.170 16.008 1.00 17.57 92 GLY A N 1
ATOM 691 C CA . GLY A 1 92 ? 35.665 32.265 17.096 1.00 15.91 92 GLY A CA 1
ATOM 692 C C . GLY A 1 92 ? 35.436 30.839 17.579 1.00 21.89 92 GLY A C 1
ATOM 693 O O . GLY A 1 92 ? 35.168 29.948 16.768 1.00 20.59 92 GLY A O 1
ATOM 694 N N . VAL A 1 93 ? 35.548 30.631 18.885 1.00 16.65 93 VAL A N 1
ATOM 695 C CA . VAL A 1 93 ? 35.429 29.308 19.478 1.00 14.12 93 VAL A CA 1
ATOM 696 C C . VAL A 1 93 ? 34.429 29.322 20.608 1.00 25.87 93 VAL A C 1
ATOM 697 O O . VAL A 1 93 ? 34.630 29.994 21.613 1.00 24.58 93 VAL A O 1
ATOM 701 N N . GLY A 1 94 ? 33.326 28.595 20.459 1.00 26.08 94 GLY A N 1
ATOM 702 C CA . GLY A 1 94 ? 32.367 28.566 21.546 1.00 20.51 94 GLY A CA 1
ATOM 703 C C . GLY A 1 94 ? 30.941 28.386 21.064 1.00 18.51 94 GLY A C 1
ATOM 704 O O . GLY A 1 94 ? 30.742 27.785 20.005 1.00 19.10 94 GLY A O 1
ATOM 705 N N . GLY A 1 95 ? 30.009 28.919 21.853 1.00 23.64 95 GLY A N 1
ATOM 706 C CA . GLY A 1 95 ? 28.593 28.872 21.548 1.00 27.90 95 GLY A CA 1
ATOM 707 C C . GLY A 1 95 ? 28.159 30.050 20.685 1.00 26.71 95 GLY A C 1
ATOM 708 O O . GLY A 1 95 ? 28.965 30.858 20.237 1.00 27.77 95 GLY A O 1
ATOM 709 N N . GLY A 1 96 ? 26.856 30.144 20.447 1.00 26.73 96 GLY A N 1
ATOM 710 C CA . GLY A 1 96 ? 26.333 31.198 19.603 1.00 26.48 96 GLY A CA 1
ATOM 711 C C . GLY A 1 96 ? 26.802 32.616 19.873 1.00 22.57 96 GLY A C 1
ATOM 712 O O . GLY A 1 96 ? 27.124 33.334 18.939 1.00 23.94 96 GLY A O 1
ATOM 713 N N . LYS A 1 97 ? 26.826 33.047 21.118 1.00 30.36 97 LYS A N 1
ATOM 714 C CA . LYS A 1 97 ? 27.256 34.434 21.369 1.00 23.96 97 LYS A CA 1
ATOM 715 C C . LYS A 1 97 ? 28.703 34.699 20.993 1.00 30.69 97 LYS A C 1
ATOM 716 O O . LYS A 1 97 ? 29.044 35.788 20.508 1.00 24.15 97 LYS A O 1
ATOM 722 N N . THR A 1 98 ? 29.576 33.722 21.231 1.00 28.75 98 THR A N 1
ATOM 723 C CA . THR A 1 98 ? 30.991 33.900 20.867 1.00 26.87 98 THR A CA 1
ATOM 724 C C . THR A 1 98 ? 31.116 33.969 19.335 1.00 32.42 98 THR A C 1
ATOM 725 O O . THR A 1 98 ? 31.843 34.787 18.776 1.00 24.53 98 THR A O 1
ATOM 729 N N . LEU A 1 99 ? 30.399 33.088 18.647 1.00 26.19 99 LEU A N 1
ATOM 730 C CA . LEU A 1 99 ? 30.490 33.044 17.198 1.00 21.46 99 LEU A CA 1
ATOM 731 C C . LEU A 1 99 ? 29.937 34.299 16.558 1.00 20.90 99 LEU A C 1
ATOM 732 O O . LEU A 1 99 ? 30.518 34.807 15.605 1.00 20.28 99 LEU A O 1
ATOM 737 N N . ASP A 1 100 ? 28.808 34.792 17.072 1.00 22.01 100 ASP A N 1
ATOM 738 C CA . ASP A 1 100 ? 28.205 36.009 16.515 1.00 25.62 100 ASP A CA 1
ATOM 739 C C . ASP A 1 100 ? 29.168 37.181 16.728 1.00 25.00 100 ASP A C 1
ATOM 740 O O . ASP A 1 100 ? 29.315 38.034 15.860 1.00 26.70 100 ASP A O 1
ATOM 745 N N . THR A 1 101 ? 29.839 37.208 17.878 1.00 24.84 101 THR A N 1
ATOM 746 C CA . THR A 1 101 ? 30.818 38.267 18.145 1.00 21.18 101 THR A CA 1
ATOM 747 C C . THR A 1 101 ? 32.003 38.192 17.179 1.00 21.81 101 THR A C 1
ATOM 748 O O . THR A 1 101 ? 32.460 39.192 16.655 1.00 24.81 101 THR A O 1
ATOM 752 N N . ALA A 1 102 ? 32.510 36.990 16.941 1.00 19.49 102 ALA A N 1
ATOM 753 C CA . ALA A 1 102 ? 33.628 36.794 16.036 1.00 17.51 102 ALA A CA 1
ATOM 754 C C . ALA A 1 102 ? 33.314 37.258 14.621 1.00 19.66 102 ALA A C 1
ATOM 755 O O . ALA A 1 102 ? 34.169 37.789 13.912 1.00 21.11 102 ALA A O 1
ATOM 757 N N . LYS A 1 103 ? 32.092 36.995 14.160 1.00 20.89 103 LYS A N 1
ATOM 758 C CA . LYS A 1 103 ? 31.719 37.447 12.822 1.00 21.30 103 LYS A CA 1
ATOM 759 C C . LYS A 1 103 ? 31.779 38.971 12.692 1.00 20.55 103 LYS A C 1
ATOM 760 O O . LYS A 1 103 ? 32.170 39.491 11.652 1.00 21.80 103 LYS A O 1
ATOM 766 N N . ALA A 1 104 ? 31.355 39.655 13.756 1.00 18.59 104 ALA A N 1
ATOM 767 C CA . ALA A 1 104 ? 31.342 41.118 13.777 1.00 20.51 104 ALA A CA 1
ATOM 768 C C . ALA A 1 104 ? 32.756 41.648 13.760 1.00 23.07 104 ALA A C 1
ATOM 769 O O . ALA A 1 104 ? 33.068 42.600 13.013 1.00 25.88 104 ALA A O 1
ATOM 771 N N . VAL A 1 105 ? 33.606 41.044 14.578 1.00 23.27 105 VAL A N 1
ATOM 772 C CA . VAL A 1 105 ? 35.016 41.434 14.622 1.00 25.57 105 VAL A CA 1
ATOM 773 C C . VAL A 1 105 ? 35.652 41.213 13.247 1.00 28.93 105 VAL A C 1
ATOM 774 O O . VAL A 1 105 ? 36.380 42.068 12.757 1.00 28.40 105 VAL A O 1
ATOM 778 N N . ALA A 1 106 ? 35.393 40.069 12.616 1.00 22.48 106 ALA A N 1
ATOM 779 C CA . ALA A 1 106 ? 35.969 39.821 11.301 1.00 25.05 106 ALA A CA 1
ATOM 780 C C . ALA A 1 106 ? 35.495 40.837 10.261 1.00 27.19 106 ALA A C 1
ATOM 781 O O . ALA A 1 106 ? 36.244 41.216 9.362 1.00 31.11 106 ALA A O 1
ATOM 783 N N . ASP A 1 107 ? 34.251 41.281 10.383 1.00 25.41 107 ASP A N 1
ATOM 784 C CA . ASP A 1 107 ? 33.691 42.224 9.434 1.00 26.94 107 ASP A CA 1
ATOM 785 C C . ASP A 1 107 ? 34.396 43.578 9.541 1.00 30.43 107 ASP A C 1
ATOM 786 O O . ASP A 1 107 ? 34.665 44.242 8.537 1.00 32.65 107 ASP A O 1
ATOM 791 N N . GLU A 1 108 ? 34.671 43.963 10.776 1.00 35.14 108 GLU A N 1
ATOM 792 C CA . GLU A 1 108 ? 35.350 45.237 11.056 1.00 42.40 108 GLU A CA 1
ATOM 793 C C . GLU A 1 108 ? 36.739 45.264 10.444 1.00 43.18 108 GLU A C 1
ATOM 794 O O . GLU A 1 108 ? 37.231 46.312 10.047 1.00 48.20 108 GLU A O 1
ATOM 800 N N . LEU A 1 109 ? 37.366 44.095 10.380 1.00 36.38 109 LEU A N 1
ATOM 801 C CA . LEU A 1 109 ? 38.715 43.968 9.871 1.00 26.00 109 LEU A CA 1
ATOM 802 C C . LEU A 1 109 ? 38.842 43.453 8.473 1.00 30.28 109 LEU A C 1
ATOM 803 O O . LEU A 1 109 ? 39.942 43.450 7.918 1.00 32.29 109 LEU A O 1
ATOM 808 N N . ASP A 1 110 ? 37.727 43.014 7.897 1.00 28.84 110 ASP A N 1
ATOM 809 C CA . ASP A 1 110 ? 37.740 42.409 6.578 1.00 34.44 110 ASP A CA 1
ATOM 810 C C . ASP A 1 110 ? 38.688 41.212 6.644 1.00 31.95 110 ASP A C 1
ATOM 811 O O . ASP A 1 110 ? 39.491 40.983 5.743 1.00 31.79 110 ASP A O 1
ATOM 820 N N . ALA A 1 111 ? 38.580 40.442 7.725 1.00 26.16 111 ALA A N 1
ATOM 821 C CA . ALA A 1 111 ? 39.433 39.272 7.923 1.00 22.46 111 ALA A CA 1
ATOM 822 C C . ALA A 1 111 ? 38.739 37.966 7.527 1.00 22.96 111 ALA A C 1
ATOM 823 O O . ALA A 1 111 ? 37.527 37.928 7.394 1.00 29.11 111 ALA A O 1
ATOM 825 N N . TYR A 1 112 ? 39.538 36.919 7.365 1.00 23.08 112 TYR A N 1
ATOM 826 C CA . TYR A 1 112 ? 39.051 35.565 7.048 1.00 20.93 112 TYR A CA 1
ATOM 827 C C . TYR A 1 112 ? 38.451 35.124 8.377 1.00 26.83 112 TYR A C 1
ATOM 828 O O . TYR A 1 112 ? 39.027 35.369 9.439 1.00 23.97 112 TYR A O 1
ATOM 837 N N . ILE A 1 113 ? 37.297 34.467 8.359 1.00 21.09 113 ILE A N 1
ATOM 838 C CA . ILE A 1 113 ? 36.691 34.093 9.637 1.00 17.76 113 ILE A CA 1
ATOM 839 C C . ILE A 1 113 ? 36.494 32.589 9.759 1.00 23.49 113 ILE A C 1
ATOM 840 O O . ILE A 1 113 ? 35.931 31.965 8.860 1.00 21.90 113 ILE A O 1
ATOM 849 N N . VAL A 1 114 ? 36.976 32.017 10.863 1.00 18.57 114 VAL A N 1
ATOM 850 C CA . VAL A 1 114 ? 36.847 30.587 11.113 1.00 18.81 114 VAL A CA 1
ATOM 851 C C . VAL A 1 114 ? 35.909 30.463 12.308 1.00 22.05 114 VAL A C 1
ATOM 852 O O . VAL A 1 114 ? 36.138 31.050 13.346 1.00 22.52 114 VAL A O 1
ATOM 856 N N . ILE A 1 115 ? 34.854 29.655 12.166 1.00 16.69 115 ILE A N 1
ATOM 857 C CA . ILE A 1 115 ? 33.853 29.481 13.205 1.00 17.72 115 ILE A CA 1
ATOM 858 C C . ILE A 1 115 ? 34.003 28.061 13.733 1.00 18.56 115 ILE A C 1
ATOM 859 O O . ILE A 1 115 ? 33.920 27.117 12.962 1.00 16.38 115 ILE A O 1
ATOM 864 N N . VAL A 1 116 ? 34.255 27.912 15.036 1.00 15.65 116 VAL A N 1
ATOM 865 C CA . VAL A 1 116 ? 34.481 26.584 15.619 1.00 13.76 116 VAL A CA 1
ATOM 866 C C . VAL A 1 116 ? 33.479 26.443 16.747 1.00 18.84 116 VAL A C 1
ATOM 867 O O . VAL A 1 116 ? 33.713 26.876 17.864 1.00 19.11 116 VAL A O 1
ATOM 871 N N . PRO A 1 117 ? 32.323 25.824 16.474 1.00 18.13 117 PRO A N 1
ATOM 872 C CA A PRO A 1 117 ? 31.315 25.657 17.531 0.50 13.95 117 PRO A CA 1
ATOM 873 C CA B PRO A 1 117 ? 31.340 25.700 17.565 0.50 15.27 117 PRO A CA 1
ATOM 874 C C . PRO A 1 117 ? 31.768 24.587 18.513 1.00 15.54 117 PRO A C 1
ATOM 875 O O . PRO A 1 117 ? 32.238 23.533 18.083 1.00 22.03 117 PRO A O 1
ATOM 882 N N . THR A 1 118 ? 31.634 24.831 19.810 1.00 17.97 118 THR A N 1
ATOM 883 C CA . THR A 1 118 ? 31.997 23.800 20.770 1.00 17.41 118 THR A CA 1
ATOM 884 C C . THR A 1 118 ? 30.757 23.109 21.345 1.00 18.56 118 THR A C 1
ATOM 885 O O . THR A 1 118 ? 30.844 22.260 22.243 1.00 17.66 118 THR A O 1
ATOM 889 N N . ALA A 1 119 ? 29.574 23.473 20.812 1.00 17.36 119 ALA A N 1
ATOM 890 C CA . ALA A 1 119 ? 28.330 22.794 21.176 1.00 20.92 119 ALA A CA 1
ATOM 891 C C . ALA A 1 119 ? 27.486 22.936 19.897 1.00 17.25 119 ALA A C 1
ATOM 892 O O . ALA A 1 119 ? 27.706 23.858 19.127 1.00 20.70 119 ALA A O 1
ATOM 894 N N . ALA A 1 120 ? 26.569 21.994 19.669 1.00 18.63 120 ALA A N 1
ATOM 895 C CA . ALA A 1 120 ? 25.709 22.075 18.481 1.00 19.96 120 ALA A CA 1
ATOM 896 C C . ALA A 1 120 ? 24.397 22.581 19.035 1.00 17.79 120 ALA A C 1
ATOM 897 O O . ALA A 1 120 ? 23.401 21.884 18.960 1.00 17.08 120 ALA A O 1
ATOM 899 N N . SER A 1 121 ? 24.408 23.797 19.597 1.00 13.46 121 SER A N 1
ATOM 900 C CA . SER A 1 121 ? 23.263 24.372 20.300 1.00 14.46 121 SER A CA 1
ATOM 901 C C . SER A 1 121 ? 22.318 25.313 19.545 1.00 16.78 121 SER A C 1
ATOM 902 O O . SER A 1 121 ? 21.211 25.588 20.051 1.00 16.78 121 SER A O 1
ATOM 905 N N . THR A 1 122 ? 22.749 25.832 18.402 1.00 15.75 122 THR A N 1
ATOM 906 C CA . THR A 1 122 ? 21.900 26.738 17.606 1.00 15.96 122 THR A CA 1
ATOM 907 C C . THR A 1 122 ? 22.401 26.626 16.190 1.00 20.81 122 THR A C 1
ATOM 908 O O . THR A 1 122 ? 23.426 25.985 15.949 1.00 18.54 122 THR A O 1
ATOM 912 N N . ASP A 1 123 ? 21.688 27.259 15.265 1.00 15.43 123 ASP A N 1
ATOM 913 C CA . ASP A 1 123 ? 22.163 27.274 13.894 1.00 20.42 123 ASP A CA 1
ATOM 914 C C . ASP A 1 123 ? 22.868 28.566 13.542 1.00 23.41 123 ASP A C 1
ATOM 915 O O . ASP A 1 123 ? 22.957 28.946 12.385 1.00 19.33 123 ASP A O 1
ATOM 920 N N . ALA A 1 124 ? 23.425 29.219 14.557 1.00 21.10 124 ALA A N 1
ATOM 921 C CA . ALA A 1 124 ? 24.223 30.430 14.337 1.00 18.47 124 ALA A CA 1
ATOM 922 C C . ALA A 1 124 ? 25.477 30.234 13.510 1.00 19.25 124 ALA A C 1
ATOM 923 O O . ALA A 1 124 ? 25.849 31.094 12.704 1.00 20.57 124 ALA A O 1
ATOM 925 N N . PRO A 1 125 ? 26.157 29.091 13.667 1.00 19.85 125 PRO A N 1
ATOM 926 C CA . PRO A 1 125 ? 27.415 28.913 12.912 1.00 16.76 125 PRO A CA 1
ATOM 927 C C . PRO A 1 125 ? 27.556 29.287 11.462 1.00 16.46 125 PRO A C 1
ATOM 928 O O . PRO A 1 125 ? 28.530 29.948 11.084 1.00 18.47 125 PRO A O 1
ATOM 932 N N . THR A 1 126 ? 26.606 28.895 10.615 1.00 12.89 126 THR A N 1
ATOM 933 C CA . THR A 1 126 ? 26.783 29.127 9.202 1.00 13.63 126 THR A CA 1
ATOM 934 C C . THR A 1 126 ? 26.238 30.434 8.646 1.00 13.34 126 THR A C 1
ATOM 935 O O . THR A 1 126 ? 26.576 30.798 7.520 1.00 16.91 126 THR A O 1
ATOM 939 N N . SER A 1 127 ? 25.483 31.152 9.454 1.00 14.37 127 SER A N 1
ATOM 940 C CA . SER A 1 127 ? 24.747 32.297 8.938 1.00 11.71 127 SER A CA 1
ATOM 941 C C . SER A 1 127 ? 25.463 33.627 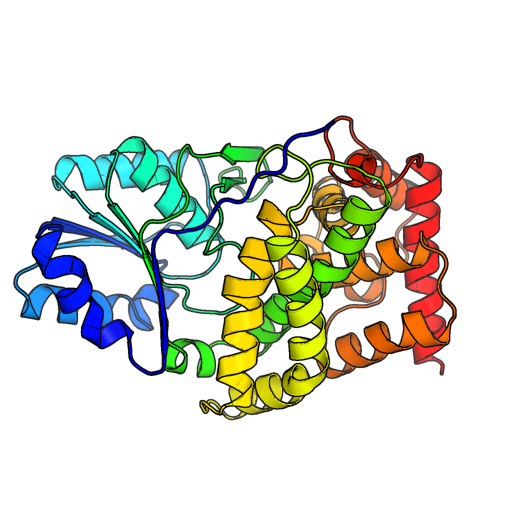8.761 1.00 17.88 127 SER A C 1
ATOM 942 O O . SER A 1 127 ? 26.471 33.883 9.415 1.00 17.56 127 SER A O 1
ATOM 945 N N . ALA A 1 128 ? 24.944 34.429 7.833 1.00 17.02 128 ALA A N 1
ATOM 946 C CA . ALA A 1 128 ? 25.537 35.755 7.548 1.00 16.97 128 ALA A CA 1
ATOM 947 C C . ALA A 1 128 ? 24.912 36.833 8.410 1.00 26.10 128 ALA A C 1
ATOM 948 O O . ALA A 1 128 ? 24.610 37.917 7.939 1.00 27.12 128 ALA A O 1
ATOM 950 N N . LEU A 1 129 ? 24.718 36.542 9.675 1.00 25.31 129 LEU A N 1
ATOM 951 C CA . LEU A 1 129 ? 24.228 37.572 10.567 1.00 38.30 129 LEU A CA 1
ATOM 952 C C . LEU A 1 129 ? 24.650 37.296 12.016 1.00 40.72 129 LEU A C 1
ATOM 953 O O . LEU A 1 129 ? 25.014 36.172 12.359 1.00 35.39 129 LEU A O 1
ATOM 958 N N . SER A 1 130 ? 24.671 38.343 12.842 1.00 35.73 130 SER A N 1
ATOM 959 C CA . SER A 1 130 ? 24.998 38.214 14.270 1.00 38.20 130 SER A CA 1
ATOM 960 C C . SER A 1 130 ? 23.829 38.854 14.986 1.00 38.45 130 SER A C 1
ATOM 961 O O . SER A 1 130 ? 23.247 39.799 14.460 1.00 33.13 130 SER A O 1
ATOM 964 N N . VAL A 1 131 ? 23.491 38.345 16.168 1.00 37.19 131 VAL A N 1
ATOM 965 C CA . VAL A 1 131 ? 22.418 38.920 16.983 1.00 44.43 131 VAL A CA 1
ATOM 966 C C . VAL A 1 131 ? 23.177 39.679 18.059 1.00 48.69 131 VAL A C 1
ATOM 967 O O . VAL A 1 131 ? 23.913 39.076 18.845 1.00 33.49 131 VAL A O 1
ATOM 971 N N . ILE A 1 132 ? 23.003 41.000 18.075 1.00 48.09 132 ILE A N 1
ATOM 972 C CA . ILE A 1 132 ? 23.698 41.872 19.022 1.00 50.54 132 ILE A CA 1
ATOM 973 C C . ILE A 1 132 ? 22.838 42.220 20.223 1.00 50.33 132 ILE A C 1
ATOM 974 O O . ILE A 1 132 ? 21.659 42.529 20.082 1.00 51.16 132 ILE A O 1
ATOM 979 N N . TYR A 1 133 ? 23.441 42.155 21.406 1.00 44.57 133 TYR A N 1
ATOM 980 C CA . TYR A 1 133 ? 22.745 42.466 22.653 1.00 46.56 133 TYR A CA 1
ATOM 981 C C . TYR A 1 133 ? 23.389 43.647 23.348 1.00 52.22 133 TYR A C 1
ATOM 982 O O . TYR A 1 133 ? 24.487 44.079 22.983 1.00 44.80 133 TYR A O 1
ATOM 991 N N . SER A 1 134 ? 22.697 44.165 24.356 1.00 56.84 134 SER A N 1
ATOM 992 C CA . SER A 1 134 ? 23.230 45.262 25.148 1.00 59.23 134 SER A CA 1
ATOM 993 C C . SER A 1 134 ? 24.229 44.574 26.067 1.00 60.70 134 SER A C 1
ATOM 994 O O . SER A 1 134 ? 24.209 43.349 26.212 1.00 60.27 134 SER A O 1
ATOM 997 N N . ASP A 1 135 ? 25.099 45.349 26.692 1.00 66.68 135 ASP A N 1
ATOM 998 C CA . ASP A 1 135 ? 26.075 44.763 27.596 1.00 78.12 135 ASP A CA 1
ATOM 999 C C . ASP A 1 135 ? 25.377 43.974 28.706 1.00 75.19 135 ASP A C 1
ATOM 1000 O O . ASP A 1 135 ? 25.926 42.993 29.212 1.00 61.57 135 ASP A O 1
ATOM 1005 N N . ASP A 1 136 ? 24.162 44.396 29.057 1.00 79.97 136 ASP A N 1
ATOM 1006 C CA . ASP A 1 136 ? 23.382 43.753 30.120 1.00 83.55 136 ASP A CA 1
ATOM 1007 C C . ASP A 1 136 ? 22.612 42.487 29.711 1.00 78.80 136 ASP A C 1
ATOM 1008 O O . ASP A 1 136 ? 21.970 41.847 30.552 1.00 71.20 136 ASP A O 1
ATOM 1013 N N . GLY A 1 137 ? 22.677 42.130 28.430 1.00 69.70 137 GLY A N 1
ATOM 1014 C CA . GLY A 1 137 ? 22.001 40.933 27.961 1.00 52.34 137 GLY A CA 1
ATOM 1015 C C . GLY A 1 137 ? 20.620 41.141 27.374 1.00 53.44 137 GLY A C 1
ATOM 1016 O O . GLY A 1 137 ? 19.824 40.207 27.326 1.00 59.34 137 GLY A O 1
ATOM 1017 N N . VAL A 1 138 ? 20.321 42.355 26.930 1.00 50.75 138 VAL A N 1
ATOM 1018 C CA . VAL A 1 138 ? 19.024 42.637 26.336 1.00 51.64 138 VAL A CA 1
ATOM 1019 C C . VAL A 1 138 ? 19.207 42.749 24.835 1.00 58.70 138 VAL A C 1
ATOM 1020 O O . VAL A 1 138 ? 20.138 43.418 24.363 1.00 57.04 138 VAL A O 1
ATOM 1024 N N . PHE A 1 139 ? 18.335 42.082 24.080 1.00 62.17 139 PHE A N 1
ATOM 1025 C CA . PHE A 1 139 ? 18.441 42.137 22.630 1.00 62.57 139 PHE A CA 1
ATOM 1026 C C . PHE A 1 139 ? 18.510 43.594 22.188 1.00 64.18 139 PHE A C 1
ATOM 1027 O O . PHE A 1 139 ? 17.861 44.459 22.769 1.00 78.54 139 PHE A O 1
ATOM 1035 N N . GLU A 1 140 ? 19.278 43.861 21.143 1.00 52.17 140 GLU A N 1
ATOM 1036 C CA . GLU A 1 140 ? 19.435 45.224 20.669 1.00 51.24 140 GLU A CA 1
ATOM 1037 C C . GLU A 1 140 ? 19.185 45.316 19.177 1.00 58.05 140 GLU A C 1
ATOM 1038 O O . GLU A 1 140 ? 18.362 46.113 18.730 1.00 65.78 140 GLU A O 1
ATOM 1044 N N . SER A 1 141 ? 19.893 44.498 18.401 1.00 53.51 141 SER A N 1
ATOM 1045 C CA . SER A 1 141 ? 19.729 44.526 16.953 1.00 47.32 141 SER A CA 1
ATOM 1046 C C . SER A 1 141 ? 20.380 43.351 16.257 1.00 40.30 141 SER A C 1
ATOM 1047 O O . SER A 1 141 ? 20.938 42.455 16.899 1.00 36.86 141 SER A O 1
ATOM 1050 N N . TYR A 1 142 ? 20.293 43.384 14.933 1.00 44.18 142 TYR A N 1
ATOM 1051 C CA . TYR A 1 142 ? 20.875 42.379 14.060 1.00 51.51 142 TYR A CA 1
ATOM 1052 C C . TYR A 1 142 ? 21.966 43.055 13.265 1.00 55.71 142 TYR A C 1
ATOM 1053 O O . TYR A 1 142 ? 21.903 44.249 12.981 1.00 59.13 142 TYR A O 1
ATOM 1062 N N . ARG A 1 143 ? 22.958 42.267 12.897 1.00 49.98 143 ARG A N 1
ATOM 1063 C CA . ARG A 1 143 ? 24.101 42.751 12.160 1.00 55.19 143 ARG A CA 1
ATOM 1064 C C . ARG A 1 143 ? 24.241 41.787 10.979 1.00 58.41 143 ARG A C 1
ATOM 1065 O O . ARG A 1 143 ? 24.625 40.636 11.172 1.00 66.03 143 ARG A O 1
ATOM 1073 N N . PHE A 1 144 ? 23.906 42.236 9.770 1.00 51.31 144 PHE A N 1
ATOM 1074 C CA . PHE A 1 144 ? 24.009 41.372 8.594 1.00 38.50 144 PHE A CA 1
ATOM 1075 C C . PHE A 1 144 ? 25.307 41.615 7.863 1.00 35.24 144 PHE A C 1
ATOM 1076 O O . PHE A 1 144 ? 25.831 42.729 7.879 1.00 41.27 144 PHE A O 1
ATOM 1084 N N . TYR A 1 145 ? 25.852 40.571 7.245 1.00 26.16 145 TYR A N 1
ATOM 1085 C CA . TYR A 1 145 ? 27.115 40.726 6.520 1.00 24.16 145 TYR A CA 1
ATOM 1086 C C . TYR A 1 145 ? 27.008 40.465 5.050 1.00 32.49 145 TYR A C 1
ATOM 1087 O O . TYR A 1 145 ? 26.050 39.849 4.593 1.00 36.85 145 TYR A O 1
ATOM 1096 N N . LYS A 1 146 ? 28.022 40.909 4.312 1.00 38.04 146 LYS A N 1
ATOM 1097 C CA . LYS A 1 146 ? 28.056 40.693 2.873 1.00 50.68 146 LYS A CA 1
ATOM 1098 C C . LYS A 1 146 ? 28.470 39.258 2.559 1.00 50.74 146 LYS A C 1
ATOM 1099 O O . LYS A 1 146 ? 28.318 38.796 1.422 1.00 46.62 146 LYS A O 1
ATOM 1105 N N . LYS A 1 147 ? 28.975 38.548 3.568 1.00 45.38 147 LYS A N 1
ATOM 1106 C CA . LYS A 1 147 ? 29.400 37.168 3.366 1.00 37.70 147 LYS A CA 1
ATOM 1107 C C . LYS A 1 147 ? 29.093 36.252 4.549 1.00 32.16 147 LYS A C 1
ATOM 1108 O O . LYS A 1 147 ? 29.027 36.690 5.689 1.00 25.18 147 LYS A O 1
ATOM 1114 N N . ASN A 1 148 ? 28.889 34.969 4.259 1.00 23.92 148 ASN A N 1
ATOM 1115 C CA . ASN A 1 148 ? 28.703 33.977 5.317 1.00 19.61 148 ASN A CA 1
ATOM 1116 C C . ASN A 1 148 ? 30.151 33.645 5.725 1.00 19.73 148 ASN A C 1
ATOM 1117 O O . ASN A 1 148 ? 31.086 33.989 5.016 1.00 17.34 148 ASN A O 1
ATOM 1122 N N . PRO A 1 149 ? 30.344 32.964 6.852 1.00 20.44 149 PRO A N 1
ATOM 1123 C CA . PRO A 1 149 ? 31.708 32.609 7.292 1.00 19.65 149 PRO A CA 1
ATOM 1124 C C . PRO A 1 149 ? 32.486 31.809 6.248 1.00 20.81 149 PRO A C 1
ATOM 1125 O O . PRO A 1 149 ? 31.925 31.045 5.479 1.00 18.16 149 PRO A O 1
ATOM 1129 N N . ASP A 1 150 ? 33.807 31.974 6.236 1.00 16.87 150 ASP A N 1
ATOM 1130 C CA . ASP A 1 150 ? 34.671 31.303 5.292 1.00 16.28 150 ASP A CA 1
ATOM 1131 C C . ASP A 1 150 ? 34.864 29.840 5.628 1.00 16.69 150 ASP A C 1
ATOM 1132 O O . ASP A 1 150 ? 34.944 28.999 4.734 1.00 19.58 150 ASP A O 1
ATOM 1137 N N . LEU A 1 151 ? 34.960 29.536 6.912 1.00 14.22 151 LEU A N 1
ATOM 1138 C CA . LEU A 1 151 ? 35.196 28.135 7.304 1.00 13.87 151 LEU A CA 1
ATOM 1139 C C . LEU A 1 151 ? 34.464 27.832 8.588 1.00 17.74 151 LEU A C 1
ATOM 1140 O O . LEU A 1 151 ? 34.588 28.562 9.559 1.00 16.87 151 LEU A O 1
ATOM 1145 N N . VAL A 1 152 ? 33.655 26.762 8.593 1.00 16.36 152 VAL A N 1
ATOM 1146 C CA . VAL A 1 152 ? 32.945 26.367 9.809 1.00 13.18 152 VAL A CA 1
ATOM 1147 C C . VAL A 1 152 ? 33.584 25.000 10.079 1.00 15.68 152 VAL A C 1
ATOM 1148 O O . VAL A 1 152 ? 33.488 24.096 9.256 1.00 16.92 152 VAL A O 1
ATOM 1152 N N . LEU A 1 153 ? 34.180 24.855 11.258 1.00 12.60 153 LEU A N 1
ATOM 1153 C CA . LEU A 1 153 ? 34.914 23.639 11.607 1.00 12.64 153 LEU A CA 1
ATOM 1154 C C . LEU A 1 153 ? 34.243 23.028 12.821 1.00 13.96 153 LEU A C 1
ATOM 1155 O O . LEU A 1 153 ? 34.266 23.592 13.932 1.00 14.30 153 LEU A O 1
ATOM 1164 N N . VAL A 1 154 ? 33.637 21.854 12.622 1.00 14.60 154 VAL A N 1
ATOM 1165 C CA . VAL A 1 154 ? 32.844 21.245 13.668 1.00 15.54 154 VAL A CA 1
ATOM 1166 C C . VAL A 1 154 ? 33.453 19.956 14.155 1.00 19.50 154 VAL A C 1
ATOM 1167 O O . VAL A 1 154 ? 33.416 18.985 13.465 1.00 16.93 154 VAL A O 1
ATOM 1171 N N . ASP A 1 155 ? 33.986 19.958 15.373 1.00 17.60 155 ASP A N 1
ATOM 1172 C CA . ASP A 1 155 ? 34.626 18.731 15.931 1.00 15.59 155 ASP A CA 1
ATOM 1173 C C . ASP A 1 155 ? 33.621 17.971 16.783 1.00 16.04 155 ASP A C 1
ATOM 1174 O O . ASP A 1 155 ? 33.210 18.445 17.853 1.00 15.78 155 ASP A O 1
ATOM 1179 N N . THR A 1 156 ? 33.188 16.791 16.316 1.00 14.76 156 THR A N 1
ATOM 1180 C CA . THR A 1 156 ? 32.161 16.061 17.055 1.00 14.80 156 THR A CA 1
ATOM 1181 C C . THR A 1 156 ? 32.646 15.487 18.356 1.00 19.35 156 THR A C 1
ATOM 1182 O O . THR A 1 156 ? 31.840 15.147 19.176 1.00 17.96 156 THR A O 1
ATOM 1186 N N . LYS A 1 157 ? 33.960 15.363 18.530 1.00 17.84 157 LYS A N 1
ATOM 1187 C CA . LYS A 1 157 ? 34.483 14.852 19.799 1.00 20.95 157 LYS A CA 1
ATOM 1188 C C . LYS A 1 157 ? 34.245 15.940 20.862 1.00 16.63 157 LYS A C 1
ATOM 1189 O O . LYS A 1 157 ? 33.845 15.660 21.995 1.00 18.67 157 LYS A O 1
ATOM 1195 N N . ILE A 1 158 ? 34.506 17.182 20.489 1.00 17.00 158 ILE A N 1
ATOM 1196 C CA . ILE A 1 158 ? 34.283 18.268 21.423 1.00 24.08 158 ILE A CA 1
ATOM 1197 C C . ILE A 1 158 ? 32.809 18.357 21.754 1.00 22.81 158 ILE A C 1
ATOM 1198 O O . ILE A 1 158 ? 32.432 18.519 22.911 1.00 23.23 158 ILE A O 1
ATOM 1207 N N . ILE A 1 159 ? 31.952 18.224 20.745 1.00 17.90 159 ILE A N 1
ATOM 1208 C CA . ILE A 1 159 ? 30.520 18.323 21.009 1.00 15.41 159 ILE A CA 1
ATOM 1209 C C . ILE A 1 159 ? 29.950 17.126 21.803 1.00 16.80 159 ILE A C 1
ATOM 1210 O O . ILE A 1 159 ? 28.990 17.286 22.566 1.00 18.69 159 ILE A O 1
ATOM 1219 N N . ALA A 1 160 ? 30.518 15.934 21.632 1.00 16.81 160 ALA A N 1
ATOM 1220 C CA . ALA A 1 160 ? 30.076 14.759 22.401 1.00 16.82 160 ALA A CA 1
ATOM 1221 C C . ALA A 1 160 ? 30.323 14.966 23.896 1.00 17.88 160 ALA A C 1
ATOM 1222 O O . ALA A 1 160 ? 29.657 14.360 24.729 1.00 19.85 160 ALA A O 1
ATOM 1224 N N . ASN A 1 161 ? 31.267 15.833 24.218 1.00 16.44 161 ASN A N 1
ATOM 1225 C CA . ASN A 1 161 ? 31.571 16.083 25.643 1.00 20.55 161 ASN A CA 1
ATOM 1226 C C . ASN A 1 161 ? 30.882 17.320 26.195 1.00 27.00 161 ASN A C 1
ATOM 1227 O O . ASN A 1 161 ? 31.000 17.625 27.376 1.00 25.04 161 ASN A O 1
ATOM 1232 N N . ALA A 1 162 ? 30.141 18.026 25.348 1.00 21.91 162 ALA A N 1
ATOM 1233 C CA . ALA A 1 162 ? 29.425 19.219 25.801 1.00 19.37 162 ALA A CA 1
ATOM 1234 C C . ALA A 1 162 ? 28.131 18.773 26.527 1.00 25.17 162 ALA A C 1
ATOM 1235 O O . ALA A 1 162 ? 27.607 17.671 26.306 1.00 23.92 162 ALA A O 1
ATOM 1237 N N . PRO A 1 163 ? 27.592 19.620 27.414 1.00 22.98 163 PRO A N 1
ATOM 1238 C CA . PRO A 1 163 ? 26.374 19.294 28.164 1.00 19.87 163 PRO A CA 1
ATOM 1239 C C . PRO A 1 163 ? 25.211 18.775 27.309 1.00 21.13 163 PRO A C 1
ATOM 1240 O O . PRO A 1 163 ? 24.926 19.349 26.275 1.00 22.01 163 PRO A O 1
ATOM 1244 N N . PRO A 1 164 ? 24.559 17.673 27.704 1.00 19.48 164 PRO A N 1
ATOM 1245 C CA . PRO A 1 164 ? 23.436 17.178 26.900 1.00 20.84 164 PRO A CA 1
ATOM 1246 C C . PRO A 1 164 ? 22.377 18.279 26.645 1.00 26.19 164 PRO A C 1
ATOM 1247 O O . PRO A 1 164 ? 21.744 18.306 25.591 1.00 26.02 164 PRO A O 1
ATOM 1251 N N . ARG A 1 165 ? 22.190 19.183 27.613 1.00 19.05 165 ARG A N 1
ATOM 1252 C CA . ARG A 1 165 ? 21.198 20.243 27.435 1.00 17.45 165 ARG A CA 1
ATOM 1253 C C . ARG A 1 165 ? 21.484 21.096 26.217 1.00 16.92 165 ARG A C 1
ATOM 1254 O O . ARG A 1 165 ? 20.553 21.632 25.586 1.00 19.11 165 ARG A O 1
ATOM 1262 N N . LEU A 1 166 ? 22.752 21.249 25.875 1.00 15.56 166 LEU A N 1
ATOM 1263 C CA . LEU A 1 166 ? 23.099 22.082 24.715 1.00 19.12 166 LEU A CA 1
ATOM 1264 C C . LEU A 1 166 ? 22.796 21.328 23.424 1.00 20.84 166 LEU A C 1
ATOM 1265 O O . LEU A 1 166 ? 22.502 21.954 22.434 1.00 18.29 166 LEU A O 1
ATOM 1270 N N . LEU A 1 167 ? 22.906 20.001 23.426 1.00 18.14 167 LEU A N 1
ATOM 1271 C CA . LEU A 1 167 ? 22.542 19.254 22.188 1.00 16.83 167 LEU A CA 1
ATOM 1272 C C . LEU A 1 167 ? 21.025 19.308 22.064 1.00 17.06 167 LEU A C 1
ATOM 1273 O O . LEU A 1 167 ? 20.501 19.526 20.964 1.00 19.06 167 LEU A O 1
ATOM 1278 N N . ALA A 1 168 ? 20.298 19.089 23.158 1.00 15.36 168 ALA A N 1
ATOM 1279 C CA . ALA A 1 168 ? 18.836 19.152 23.076 1.00 16.74 168 ALA A CA 1
ATOM 1280 C C . ALA A 1 168 ? 18.409 20.536 22.585 1.00 19.75 168 ALA A C 1
ATOM 1281 O O . ALA A 1 168 ? 17.488 20.646 21.773 1.00 17.87 168 ALA A O 1
ATOM 1283 N N . SER A 1 169 ? 19.048 21.601 23.071 1.00 16.27 169 SER A N 1
ATOM 1284 C CA . SER A 1 169 ? 18.699 22.941 22.583 1.00 16.91 169 SER A CA 1
ATOM 1285 C C . SER A 1 169 ? 18.919 23.069 21.078 1.00 19.12 169 SER A C 1
ATOM 1286 O O . SER A 1 169 ? 18.124 23.708 20.373 1.00 16.94 169 SER A O 1
ATOM 1289 N N . GLY A 1 170 ? 20.004 22.479 20.582 1.00 14.83 170 GLY A N 1
ATOM 1290 C CA . GLY A 1 170 ? 20.312 22.558 19.174 1.00 13.01 170 GLY A CA 1
ATOM 1291 C C . GLY A 1 170 ? 19.275 21.778 18.373 1.00 15.73 170 GLY A C 1
ATOM 1292 O O . GLY A 1 170 ? 18.898 22.176 17.269 1.00 14.49 170 GLY A O 1
ATOM 1293 N N . ILE A 1 171 ? 18.855 20.633 18.885 1.00 13.54 171 ILE A N 1
ATOM 1294 C CA . ILE A 1 171 ? 17.817 19.864 18.181 1.00 15.20 171 ILE A CA 1
ATOM 1295 C C . ILE A 1 171 ? 16.541 20.690 18.134 1.00 20.56 171 ILE A C 1
ATOM 1296 O O . ILE A 1 171 ? 15.857 20.692 17.126 1.00 14.69 171 ILE A O 1
ATOM 1301 N N . ALA A 1 172 ? 16.185 21.340 19.245 1.00 15.97 172 ALA A N 1
ATOM 1302 C CA . ALA A 1 172 ? 15.005 22.211 19.229 1.00 15.12 172 ALA A CA 1
ATOM 1303 C C . ALA A 1 172 ? 15.125 23.311 18.151 1.00 14.40 172 ALA A C 1
ATOM 1304 O O . ALA A 1 172 ? 14.172 23.543 17.368 1.00 16.42 172 ALA A O 1
ATOM 1306 N N . ASP A 1 173 ? 16.256 24.000 18.084 1.00 13.56 173 ASP A N 1
ATOM 1307 C CA . ASP A 1 173 ? 16.395 25.051 17.090 1.00 12.85 173 ASP A CA 1
ATOM 1308 C C . ASP A 1 173 ? 16.248 24.431 15.684 1.00 16.77 173 ASP A C 1
ATOM 1309 O O . ASP A 1 173 ? 15.574 24.981 14.813 1.00 14.13 173 ASP A O 1
ATOM 1314 N N . ALA A 1 174 ? 16.849 23.266 15.474 1.00 14.38 174 ALA A N 1
ATOM 1315 C CA . ALA A 1 174 ? 16.787 22.638 14.163 1.00 14.08 174 ALA A CA 1
ATOM 1316 C C . ALA A 1 174 ? 15.413 22.068 13.823 1.00 14.89 174 ALA A C 1
ATOM 1317 O O . ALA A 1 174 ? 15.067 21.992 12.631 1.00 14.23 174 ALA A O 1
ATOM 1319 N N . LEU A 1 175 ? 14.612 21.682 14.818 1.00 13.72 175 LEU A N 1
ATOM 1320 C CA . LEU A 1 175 ? 13.278 21.154 14.479 1.00 12.94 175 LEU A CA 1
ATOM 1321 C C . LEU A 1 175 ? 12.385 22.274 13.944 1.00 15.66 175 LEU A C 1
ATOM 1322 O O . LEU A 1 175 ? 11.374 22.009 13.294 1.00 14.07 175 LEU A O 1
ATOM 1331 N N . ALA A 1 176 ? 12.760 23.525 14.185 1.00 14.10 176 ALA A N 1
ATOM 1332 C CA . ALA A 1 176 ? 11.916 24.623 13.714 1.00 14.75 176 ALA A CA 1
ATOM 1333 C C . ALA A 1 176 ? 12.125 24.797 12.223 1.00 17.20 176 ALA A C 1
ATOM 1334 O O . ALA A 1 176 ? 11.295 25.395 11.539 1.00 14.34 176 ALA A O 1
ATOM 1336 N N . THR A 1 177 ? 13.240 24.278 11.708 1.00 17.07 177 THR A N 1
ATOM 1337 C CA . THR A 1 177 ? 13.630 24.532 10.307 1.00 13.56 177 THR A CA 1
ATOM 1338 C C . THR A 1 177 ? 12.614 24.184 9.274 1.00 12.88 177 THR A C 1
ATOM 1339 O O . THR A 1 177 ? 12.219 25.059 8.497 1.00 15.08 177 THR A O 1
ATOM 1343 N N . TRP A 1 178 ? 12.192 22.921 9.261 1.00 10.35 178 TRP A N 1
ATOM 1344 C CA . TRP A 1 178 ? 11.199 22.536 8.252 1.00 12.42 178 TRP A CA 1
ATOM 1345 C C . TRP A 1 178 ? 9.846 23.201 8.511 1.00 15.69 178 TRP A C 1
ATOM 1346 O O . TRP A 1 178 ? 9.196 23.701 7.580 1.00 13.04 178 TRP A O 1
ATOM 1357 N N . VAL A 1 179 ? 9.392 23.200 9.756 1.00 12.70 179 VAL A N 1
ATOM 1358 C CA . VAL A 1 179 ? 8.108 23.809 10.029 1.00 13.98 179 VAL A CA 1
ATOM 1359 C C . VAL A 1 179 ? 8.079 25.255 9.491 1.00 19.64 179 VAL A C 1
ATOM 1360 O O . VAL A 1 179 ? 7.126 25.686 8.800 1.00 15.70 179 VAL A O 1
ATOM 1364 N N . GLU A 1 180 ? 9.117 26.033 9.771 1.00 12.80 180 GLU A N 1
ATOM 1365 C CA . GLU A 1 180 ? 9.099 27.402 9.262 1.00 12.05 180 GLU A CA 1
ATOM 1366 C C . GLU A 1 180 ? 9.339 27.518 7.761 1.00 15.24 180 GLU A C 1
ATOM 1367 O O . GLU A 1 180 ? 8.614 28.273 7.070 1.00 16.60 180 GLU A O 1
ATOM 1373 N N . ALA A 1 181 ? 10.313 26.785 7.222 1.00 13.01 181 ALA A N 1
ATOM 1374 C CA . ALA A 1 181 ? 10.552 26.931 5.773 1.00 12.53 181 ALA A CA 1
ATOM 1375 C C . ALA A 1 181 ? 9.342 26.456 4.962 1.00 11.10 181 ALA A C 1
ATOM 1376 O O . ALA A 1 181 ? 8.995 27.087 3.936 1.00 15.04 181 ALA A O 1
ATOM 1378 N N . ARG A 1 182 ? 8.702 25.369 5.396 1.00 14.36 182 ARG A N 1
ATOM 1379 C CA . ARG A 1 182 ? 7.539 24.854 4.672 1.00 15.79 182 ARG A CA 1
ATOM 1380 C C . ARG A 1 182 ? 6.473 25.943 4.614 1.00 18.34 182 ARG A C 1
ATOM 1381 O O . ARG A 1 182 ? 5.819 26.132 3.570 1.00 18.02 182 ARG A O 1
ATOM 1389 N N . SER A 1 183 ? 6.283 26.668 5.721 1.00 15.58 183 SER A N 1
ATOM 1390 C CA . SER A 1 183 ? 5.247 27.699 5.725 1.00 17.71 183 SER A CA 1
ATOM 1391 C C . SER A 1 183 ? 5.578 28.857 4.774 1.00 19.11 183 SER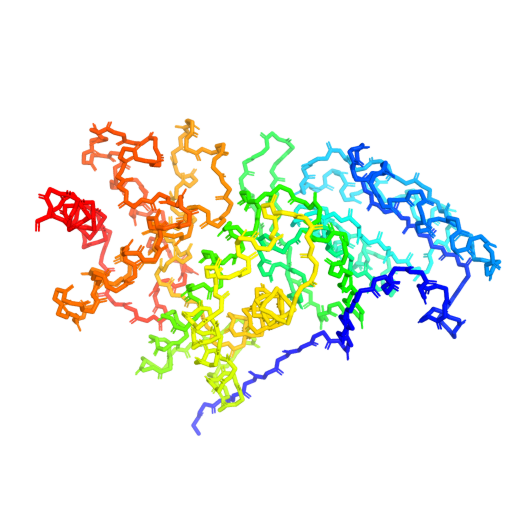 A C 1
ATOM 1392 O O . SER A 1 183 ? 4.673 29.494 4.184 1.00 16.91 183 SER A O 1
ATOM 1395 N N . VAL A 1 184 ? 6.867 29.158 4.625 1.00 17.22 184 VAL A N 1
ATOM 1396 C CA . VAL A 1 184 ? 7.281 30.228 3.709 1.00 18.57 184 VAL A CA 1
ATOM 1397 C C . VAL A 1 184 ? 7.159 29.770 2.265 1.00 17.58 184 VAL A C 1
ATOM 1398 O O . VAL A 1 184 ? 6.731 30.535 1.406 1.00 17.64 184 VAL A O 1
ATOM 1402 N N . ILE A 1 185 ? 7.543 28.525 1.995 1.00 17.36 185 ILE A N 1
ATOM 1403 C CA . ILE A 1 185 ? 7.428 27.984 0.644 1.00 19.48 185 ILE A CA 1
ATOM 1404 C C . ILE A 1 185 ? 5.963 28.007 0.195 1.00 21.77 185 ILE A C 1
ATOM 1405 O O . ILE A 1 185 ? 5.650 28.433 -0.935 1.00 25.77 185 ILE A O 1
ATOM 1410 N N . LYS A 1 186 ? 5.062 27.621 1.095 1.00 22.32 186 LYS A N 1
ATOM 1411 C CA . LYS A 1 186 ? 3.634 27.585 0.755 1.00 24.39 186 LYS A CA 1
ATOM 1412 C C . LYS A 1 186 ? 3.026 28.959 0.571 1.00 23.62 186 LYS A C 1
ATOM 1413 O O . LYS A 1 186 ? 2.148 29.141 -0.265 1.00 33.45 186 LYS A O 1
ATOM 1419 N N . SER A 1 187 ? 3.505 29.949 1.311 1.00 20.91 187 SER A N 1
ATOM 1420 C CA . SER A 1 187 ? 2.918 31.278 1.215 1.00 25.01 187 SER A CA 1
ATOM 1421 C C . SER A 1 187 ? 3.531 32.189 0.180 1.00 29.00 187 SER A C 1
ATOM 1422 O O . SER A 1 187 ? 3.054 33.302 -0.020 1.00 35.55 187 SER A O 1
ATOM 1425 N N . GLY A 1 188 ? 4.606 31.738 -0.451 1.00 24.34 188 GLY A N 1
ATOM 1426 C CA . GLY A 1 188 ? 5.267 32.571 -1.430 1.00 28.23 188 GLY A CA 1
ATOM 1427 C C . GLY A 1 188 ? 6.073 33.692 -0.795 1.00 30.01 188 GLY A C 1
ATOM 1428 O O . GLY A 1 188 ? 6.383 34.676 -1.466 1.00 31.73 188 GLY A O 1
ATOM 1429 N N . GLY A 1 189 ? 6.435 33.559 0.489 1.00 24.50 189 GLY A N 1
ATOM 1430 C CA . GLY A 1 189 ? 7.201 34.608 1.140 1.00 18.04 189 GLY A CA 1
ATOM 1431 C C . GLY A 1 189 ? 8.695 34.571 0.835 1.00 18.96 189 GLY A C 1
ATOM 1432 O O . GLY A 1 189 ? 9.169 33.725 0.074 1.00 23.28 189 GLY A O 1
ATOM 1433 N N . LYS A 1 190 ? 9.438 35.473 1.450 1.00 21.06 190 LYS A N 1
ATOM 1434 C CA . LYS A 1 190 ? 10.854 35.597 1.180 1.00 22.69 190 LYS A CA 1
ATOM 1435 C C . LYS A 1 190 ? 11.676 35.036 2.302 1.00 30.62 190 LYS A C 1
ATOM 1436 O O . LYS A 1 190 ? 11.196 34.885 3.426 1.00 27.10 190 LYS A O 1
ATOM 1442 N N . THR A 1 191 ? 12.939 34.778 2.001 1.00 25.38 191 THR A N 1
ATOM 1443 C CA . THR A 1 191 ? 13.870 34.267 3.007 1.00 23.59 191 THR A CA 1
ATOM 1444 C C . THR A 1 191 ? 14.857 35.365 3.405 1.00 28.29 191 THR A C 1
ATOM 1445 O O . THR A 1 191 ? 14.842 36.459 2.854 1.00 28.79 191 THR A O 1
ATOM 1449 N N . MET A 1 192 ? 15.743 35.065 4.351 1.00 28.87 192 MET A N 1
ATOM 1450 C CA . MET A 1 192 ? 16.732 36.050 4.779 1.00 29.82 192 MET A CA 1
ATOM 1451 C C . MET A 1 192 ? 17.764 36.252 3.672 1.00 30.40 192 MET A C 1
ATOM 1452 O O . MET A 1 192 ? 18.450 37.272 3.637 1.00 40.85 192 MET A O 1
ATOM 1461 N N . ALA A 1 193 ? 17.883 35.279 2.771 1.00 23.17 193 ALA A N 1
ATOM 1462 C CA . ALA A 1 193 ? 18.833 35.382 1.661 1.00 22.93 193 ALA A CA 1
ATOM 1463 C C . ALA A 1 193 ? 18.366 36.443 0.658 1.00 30.18 193 ALA A C 1
ATOM 1464 O O . ALA A 1 193 ? 19.144 36.899 -0.163 1.00 31.08 193 ALA A O 1
ATOM 1466 N N . GLY A 1 194 ? 17.086 36.790 0.709 1.00 30.00 194 GLY A N 1
ATOM 1467 C CA . GLY A 1 194 ? 16.571 37.823 -0.176 1.00 30.73 194 GLY A CA 1
ATOM 1468 C C . GLY A 1 194 ? 15.519 37.494 -1.223 1.00 32.43 194 GLY A C 1
ATOM 1469 O O . GLY A 1 194 ? 14.950 38.406 -1.825 1.00 43.52 194 GLY A O 1
ATOM 1470 N N . GLY A 1 195 ? 15.235 36.222 -1.463 1.00 20.31 195 GLY A N 1
ATOM 1471 C CA . GLY A 1 195 ? 14.283 35.895 -2.492 1.00 20.65 195 GLY A CA 1
ATOM 1472 C C . GLY A 1 195 ? 13.389 34.797 -2.038 1.00 18.38 195 GLY A C 1
ATOM 1473 O O . GLY A 1 195 ? 13.246 34.608 -0.828 1.00 20.69 195 GLY A O 1
ATOM 1474 N N . ILE A 1 196 ? 12.789 34.079 -2.980 1.00 18.14 196 ILE A N 1
ATOM 1475 C CA . ILE A 1 196 ? 11.948 32.993 -2.562 1.00 18.69 196 ILE A CA 1
ATOM 1476 C C . ILE A 1 196 ? 12.911 31.813 -2.359 1.00 17.90 196 ILE A C 1
ATOM 1477 O O . ILE A 1 196 ? 14.026 31.822 -2.862 1.00 18.16 196 ILE A O 1
ATOM 1482 N N . PRO A 1 197 ? 12.479 30.803 -1.622 1.00 14.22 197 PRO A N 1
ATOM 1483 C CA A PRO A 1 197 ? 13.397 29.677 -1.427 0.53 11.38 197 PRO A CA 1
ATOM 1484 C CA B PRO A 1 197 ? 13.345 29.604 -1.435 0.47 15.54 197 PRO A CA 1
ATOM 1485 C C . PRO A 1 197 ? 13.704 28.959 -2.747 1.00 14.16 197 PRO A C 1
ATOM 1486 O O . PRO A 1 197 ? 12.924 29.029 -3.702 1.00 13.84 197 PRO A O 1
ATOM 1493 N N . THR A 1 198 ? 14.865 28.307 -2.796 1.00 12.41 198 THR A N 1
ATOM 1494 C CA . THR A 1 198 ? 15.282 27.464 -3.921 1.00 13.06 198 THR A CA 1
ATOM 1495 C C . THR A 1 198 ? 14.801 26.037 -3.591 1.00 15.52 198 THR A C 1
ATOM 1496 O O . THR A 1 198 ? 14.381 25.762 -2.471 1.00 12.04 198 THR A O 1
ATOM 1500 N N . ILE A 1 199 ? 14.846 25.147 -4.569 1.00 11.77 199 ILE A N 1
ATOM 1501 C CA . ILE A 1 199 ? 14.541 23.745 -4.311 1.00 12.84 199 ILE A CA 1
ATOM 1502 C C . ILE A 1 199 ? 15.644 23.200 -3.394 1.00 11.18 199 ILE A C 1
ATOM 1503 O O . ILE A 1 199 ? 15.399 22.334 -2.560 1.00 15.04 199 ILE A O 1
ATOM 1508 N N . ALA A 1 200 ? 16.865 23.680 -3.569 1.00 10.74 200 ALA A N 1
ATOM 1509 C CA . ALA A 1 200 ? 17.955 23.212 -2.694 1.00 14.02 200 ALA A CA 1
ATOM 1510 C C . ALA A 1 200 ? 17.611 23.440 -1.212 1.00 16.88 200 ALA A C 1
ATOM 1511 O O . ALA A 1 200 ? 17.788 22.545 -0.365 1.00 13.03 200 ALA A O 1
ATOM 1513 N N . ALA A 1 201 ? 17.116 24.623 -0.871 1.00 11.89 201 ALA A N 1
ATOM 1514 C CA . ALA A 1 201 ? 16.813 24.906 0.521 1.00 12.54 201 ALA A CA 1
ATOM 1515 C C . ALA A 1 201 ? 15.651 24.039 1.031 1.00 14.27 201 ALA A C 1
ATOM 1516 O O . ALA A 1 201 ? 15.620 23.598 2.191 1.00 14.70 201 ALA A O 1
ATOM 1518 N N . GLU A 1 202 ? 14.672 23.817 0.169 1.00 13.04 202 GLU A N 1
ATOM 1519 C CA . GLU A 1 202 ? 13.548 22.983 0.547 1.00 14.88 202 GLU A CA 1
ATOM 1520 C C . GLU A 1 202 ? 14.033 21.562 0.821 1.00 14.93 202 GLU A C 1
ATOM 1521 O O . GLU A 1 202 ? 13.615 20.937 1.797 1.00 15.78 202 GLU A O 1
ATOM 1532 N N . ALA A 1 203 ? 14.900 21.042 -0.043 1.00 13.28 203 ALA A N 1
ATOM 1533 C CA . ALA A 1 203 ? 15.409 19.662 0.148 1.00 11.02 203 ALA A CA 1
ATOM 1534 C C . ALA A 1 203 ? 16.182 19.574 1.456 1.00 15.16 203 ALA A C 1
ATOM 1535 O O . ALA A 1 203 ? 16.057 18.620 2.206 1.00 15.45 203 ALA A O 1
ATOM 1537 N N . ILE A 1 204 ? 16.999 20.589 1.700 1.00 11.43 204 ILE A N 1
ATOM 1538 C CA . ILE A 1 204 ? 17.804 20.628 2.907 1.00 12.57 204 ILE A CA 1
ATOM 1539 C C . ILE A 1 204 ? 16.938 20.723 4.157 1.00 11.83 204 ILE A C 1
ATOM 1540 O O . ILE A 1 204 ? 17.175 20.009 5.137 1.00 14.21 204 ILE A O 1
ATOM 1549 N N . ALA A 1 205 ? 15.941 21.598 4.126 1.00 12.56 205 ALA A N 1
ATOM 1550 C CA . ALA A 1 205 ? 15.098 21.777 5.299 1.00 9.54 205 ALA A CA 1
ATOM 1551 C C . ALA A 1 205 ? 14.278 20.550 5.604 1.00 14.20 205 ALA A C 1
ATOM 1552 O O . ALA A 1 205 ? 14.119 20.170 6.786 1.00 15.49 205 ALA A O 1
ATOM 1554 N N . GLU A 1 206 ? 13.708 19.937 4.575 1.00 13.59 206 GLU A N 1
ATOM 1555 C CA . GLU A 1 206 ? 12.914 18.748 4.815 1.00 13.98 206 GLU A CA 1
ATOM 1556 C C . GLU A 1 206 ? 13.801 17.601 5.326 1.00 16.75 206 GLU A C 1
ATOM 1557 O O . GLU A 1 206 ? 13.385 16.834 6.194 1.00 14.34 206 GLU A O 1
ATOM 1563 N N . LYS A 1 207 ? 15.017 17.472 4.800 1.00 14.97 207 LYS A N 1
ATOM 1564 C CA . LYS A 1 207 ? 15.903 16.396 5.248 1.00 16.43 207 LYS A CA 1
ATOM 1565 C C . LYS A 1 207 ? 16.320 16.656 6.712 1.00 15.86 207 LYS A C 1
ATOM 1566 O O . LYS A 1 207 ? 16.615 15.730 7.488 1.00 13.81 207 LYS A O 1
ATOM 1572 N N . CYS A 1 208 ? 16.370 17.922 7.077 1.00 13.62 208 CYS A N 1
ATOM 1573 C CA . CYS A 1 208 ? 16.733 18.279 8.456 1.00 12.23 208 CYS A CA 1
ATOM 1574 C C . CYS A 1 208 ? 15.739 17.613 9.428 1.00 15.07 208 CYS A C 1
ATOM 1575 O O . CYS A 1 208 ? 16.108 16.935 10.388 1.00 16.07 208 CYS A O 1
ATOM 1578 N N . GLU A 1 209 ? 14.451 17.793 9.164 1.00 13.13 209 GLU A N 1
ATOM 1579 C CA . GLU A 1 209 ? 13.460 17.223 10.059 1.00 15.69 209 GLU A CA 1
ATOM 1580 C C . GLU A 1 209 ? 13.542 15.699 10.070 1.00 14.30 209 GLU A C 1
ATOM 1581 O O . GLU A 1 209 ? 13.507 15.062 11.138 1.00 14.41 209 GLU A O 1
ATOM 1587 N N . GLN A 1 210 ? 13.653 15.082 8.890 1.00 11.64 210 GLN A N 1
ATOM 1588 C CA . GLN A 1 210 ? 13.738 13.623 8.828 1.00 11.18 210 GLN A CA 1
ATOM 1589 C C . GLN A 1 210 ? 14.904 13.108 9.630 1.00 19.03 210 GLN A C 1
ATOM 1590 O O . GLN A 1 210 ? 14.779 12.104 10.340 1.00 17.03 210 GLN A O 1
ATOM 1596 N N . THR A 1 211 ? 16.030 13.799 9.521 1.00 14.62 211 THR A N 1
ATOM 1597 C CA . THR A 1 211 ? 17.234 13.383 10.239 1.00 15.00 211 THR A CA 1
ATOM 1598 C C . THR A 1 211 ? 17.035 13.434 11.744 1.00 14.32 211 THR A C 1
ATOM 1599 O O . THR A 1 211 ? 17.456 12.539 12.484 1.00 15.61 211 THR A O 1
ATOM 1603 N N . LEU A 1 212 ? 16.403 14.494 12.208 1.00 13.70 212 LEU A N 1
ATOM 1604 C CA . LEU A 1 212 ? 16.180 14.652 13.639 1.00 13.23 212 LEU A CA 1
ATOM 1605 C C . LEU A 1 212 ? 15.213 13.624 14.194 1.00 17.00 212 LEU A C 1
ATOM 1606 O O . LEU A 1 212 ? 15.448 13.093 15.289 1.00 14.75 212 LEU A O 1
ATOM 1611 N N . PHE A 1 213 ? 14.137 13.310 13.457 1.00 14.25 213 PHE A N 1
ATOM 1612 C CA . PHE A 1 213 ? 13.212 12.311 13.986 1.00 13.66 213 PHE A CA 1
ATOM 1613 C C . PHE A 1 213 ? 13.859 10.938 13.986 1.00 16.99 213 PHE A C 1
ATOM 1614 O O . PHE A 1 213 ? 13.617 10.125 14.879 1.00 17.05 213 PHE A O 1
ATOM 1622 N N . LYS A 1 214 ? 14.726 10.689 13.022 1.00 14.94 214 LYS A N 1
ATOM 1623 C CA . LYS A 1 214 ? 15.346 9.385 12.966 1.00 17.24 214 LYS A CA 1
ATOM 1624 C C . LYS A 1 214 ? 16.471 9.144 13.928 1.00 18.53 214 LYS A C 1
ATOM 1625 O O . LYS A 1 214 ? 16.569 8.070 14.494 1.00 19.14 214 LYS A O 1
ATOM 1631 N N . TYR A 1 215 ? 17.291 10.163 14.167 1.00 13.79 215 TYR A N 1
ATOM 1632 C CA . TYR A 1 215 ? 18.485 9.963 14.978 1.00 13.05 215 TYR A CA 1
ATOM 1633 C C . TYR A 1 215 ? 18.579 10.819 16.226 1.00 16.41 215 TYR A C 1
ATOM 1634 O O . TYR A 1 215 ? 19.531 10.672 16.974 1.00 15.77 215 TYR A O 1
ATOM 1643 N N . GLY A 1 216 ? 17.645 11.742 16.417 1.00 14.30 216 GLY A N 1
ATOM 1644 C CA . GLY A 1 216 ? 17.744 12.652 17.539 1.00 15.56 216 GLY A CA 1
ATOM 1645 C C . GLY A 1 216 ? 17.877 12.009 18.919 1.00 16.10 216 GLY A C 1
ATOM 1646 O O . GLY A 1 216 ? 18.732 12.425 19.726 1.00 16.25 216 GLY A O 1
ATOM 1647 N N . LYS A 1 217 ? 17.043 11.025 19.214 1.00 13.15 217 LYS A N 1
ATOM 1648 C CA . LYS A 1 217 ? 17.146 10.405 20.543 1.00 15.77 217 LYS A CA 1
ATOM 1649 C C . LYS A 1 217 ? 18.445 9.647 20.690 1.00 16.29 217 LYS A C 1
ATOM 1650 O O . LYS A 1 217 ? 19.076 9.703 21.753 1.00 16.69 217 LYS A O 1
ATOM 1661 N N . LEU A 1 218 ? 18.872 8.937 19.647 1.00 15.31 218 LEU A N 1
ATOM 1662 C CA . LEU A 1 218 ? 20.147 8.204 19.741 1.00 13.93 218 LEU A CA 1
ATOM 1663 C C . LEU A 1 218 ? 21.293 9.191 19.942 1.00 15.51 218 LEU A C 1
ATOM 1664 O O . LEU A 1 218 ? 22.267 8.907 20.645 1.00 17.60 218 LEU A O 1
ATOM 1669 N N . ALA A 1 219 ? 21.234 10.354 19.289 1.00 13.13 219 ALA A N 1
ATOM 1670 C CA . ALA A 1 219 ? 22.299 11.341 19.437 1.00 14.45 219 ALA A CA 1
ATOM 1671 C C . ALA A 1 219 ? 22.316 11.885 20.867 1.00 16.95 219 ALA A C 1
ATOM 1672 O O . ALA A 1 219 ? 23.395 12.123 21.452 1.00 16.03 219 ALA A O 1
ATOM 1674 N N . TYR A 1 220 ? 21.136 12.081 21.436 1.00 18.42 220 TYR A N 1
ATOM 1675 C CA . TYR A 1 220 ? 21.044 12.596 22.788 1.00 16.74 220 TYR A CA 1
ATOM 1676 C C . TYR A 1 220 ? 21.648 11.562 23.756 1.00 18.20 220 TYR A C 1
ATOM 1677 O O . TYR A 1 220 ? 22.411 11.923 24.647 1.00 17.78 220 TYR A O 1
ATOM 1686 N N . GLU A 1 221 ? 21.341 10.289 23.541 1.00 17.17 221 GLU A N 1
ATOM 1687 C CA . GLU A 1 221 ? 21.917 9.229 24.408 1.00 17.45 221 GLU A CA 1
ATOM 1688 C C . GLU A 1 221 ? 23.416 9.151 24.193 1.00 18.72 221 GLU A C 1
ATOM 1689 O O . GLU A 1 221 ? 24.175 8.856 25.114 1.00 18.83 221 GLU A O 1
ATOM 1695 N N . SER A 1 222 ? 23.884 9.420 22.972 1.00 15.96 222 SER A N 1
ATOM 1696 C CA . SER A 1 222 ? 25.323 9.385 22.712 1.00 13.80 222 SER A CA 1
ATOM 1697 C C . SER A 1 222 ? 26.056 10.439 23.538 1.00 18.35 222 SER A C 1
ATOM 1698 O O . SER A 1 222 ? 27.111 10.168 24.135 1.00 17.06 222 SER A O 1
ATOM 1701 N N . VAL A 1 223 ? 25.497 11.640 23.579 1.00 17.84 223 VAL A N 1
ATOM 1702 C CA . VAL A 1 223 ? 26.121 12.709 24.341 1.00 20.89 223 VAL A CA 1
ATOM 1703 C C . VAL A 1 223 ? 26.097 12.406 25.836 1.00 21.56 223 VAL A C 1
ATOM 1704 O O . VAL A 1 223 ? 27.042 12.735 26.550 1.00 23.12 223 VAL A O 1
ATOM 1714 N N . LYS A 1 224 ? 25.024 11.779 26.305 1.00 20.43 224 LYS A N 1
ATOM 1715 C CA . LYS A 1 224 ? 24.911 11.447 27.744 1.00 21.06 224 LYS A CA 1
ATOM 1716 C C . LYS A 1 224 ? 26.092 10.538 28.109 1.00 23.64 224 LYS A C 1
ATOM 1717 O O . LYS A 1 224 ? 26.656 10.645 29.209 1.00 24.71 224 LYS A O 1
ATOM 1723 N N . ALA A 1 225 ? 26.469 9.646 27.201 1.00 20.25 225 ALA A N 1
ATOM 1724 C CA . ALA A 1 225 ? 27.596 8.717 27.437 1.00 17.26 225 ALA A CA 1
ATOM 1725 C C . ALA A 1 225 ? 28.919 9.277 26.932 1.00 19.06 225 ALA A C 1
ATOM 1726 O O . ALA A 1 225 ? 29.945 8.601 27.021 1.00 20.55 225 ALA A O 1
ATOM 1728 N N . LYS A 1 226 ? 28.902 10.507 26.401 1.00 16.09 226 LYS A N 1
ATOM 1729 C CA . LYS A 1 226 ? 30.078 11.176 25.884 1.00 15.71 226 LYS A CA 1
ATOM 1730 C C . LYS A 1 226 ? 30.858 10.418 24.829 1.00 22.80 226 LYS A C 1
ATOM 1731 O O . LYS A 1 226 ? 32.085 10.336 24.877 1.00 23.28 226 LYS A O 1
ATOM 1737 N N . VAL A 1 227 ? 30.136 9.894 23.846 1.00 17.69 227 VAL A N 1
ATOM 1738 C CA . VAL A 1 227 ? 30.769 9.143 22.773 1.00 17.79 227 VAL A CA 1
ATOM 1739 C C . VAL A 1 227 ? 30.262 9.659 21.440 1.00 17.18 227 VAL A C 1
ATOM 1740 O O . VAL A 1 227 ? 29.163 10.207 21.365 1.00 17.25 227 VAL A O 1
ATOM 1744 N N . VAL A 1 228 ? 31.064 9.434 20.426 1.00 17.56 228 VAL A N 1
ATOM 1745 C CA . VAL A 1 228 ? 30.709 9.850 19.070 1.00 22.41 228 VAL A CA 1
ATOM 1746 C C . VAL A 1 228 ? 30.190 8.617 18.323 1.00 21.50 228 VAL A C 1
ATOM 1747 O O . VAL A 1 228 ? 30.852 7.573 18.268 1.00 18.85 228 VAL A O 1
ATOM 1751 N N . THR A 1 229 ? 29.016 8.759 17.739 1.00 16.88 229 THR A N 1
ATOM 1752 C CA . THR A 1 229 ? 28.391 7.667 16.994 1.00 15.52 229 THR A CA 1
ATOM 1753 C C . THR A 1 229 ? 27.878 8.220 15.680 1.00 16.49 229 THR A C 1
ATOM 1754 O O . THR A 1 229 ? 27.797 9.416 15.540 1.00 14.64 229 THR A O 1
ATOM 1758 N N . PRO A 1 230 ? 27.505 7.353 14.735 1.00 20.07 230 PRO A N 1
ATOM 1759 C CA . PRO A 1 230 ? 26.982 7.858 13.457 1.00 17.30 230 PRO A CA 1
ATOM 1760 C C . PRO A 1 230 ? 25.722 8.727 13.714 1.00 15.38 230 PRO A C 1
ATOM 1761 O O . PRO A 1 230 ? 25.437 9.658 12.949 1.00 16.66 230 PRO A O 1
ATOM 1765 N N . ALA A 1 231 ? 24.918 8.347 14.712 1.00 11.54 231 ALA A N 1
ATOM 1766 C CA . ALA A 1 231 ? 23.709 9.109 15.038 1.00 14.91 231 ALA A CA 1
ATOM 1767 C C . ALA A 1 231 ? 24.074 10.521 15.454 1.00 15.91 231 ALA A C 1
ATOM 1768 O O . ALA A 1 231 ? 23.423 11.474 15.037 1.00 13.46 231 ALA A O 1
ATOM 1770 N N . LEU A 1 232 ? 25.101 10.652 16.291 1.00 13.61 232 LEU A N 1
ATOM 1771 C CA . LEU A 1 232 ? 25.535 11.993 16.697 1.00 14.57 232 LEU A CA 1
ATOM 1772 C C . LEU A 1 232 ? 26.073 12.770 15.506 1.00 14.63 232 LEU A C 1
ATOM 1773 O O . LEU A 1 232 ? 25.768 13.975 15.374 1.00 14.95 232 LEU A O 1
ATOM 1778 N N . GLU A 1 233 ? 26.899 12.143 14.660 1.00 11.84 233 GLU A N 1
ATOM 1779 C CA . GLU A 1 233 ? 27.406 12.841 13.470 1.00 13.35 233 GLU A CA 1
ATOM 1780 C C . GLU A 1 233 ? 26.254 13.359 12.610 1.00 16.60 233 GLU A C 1
ATOM 1781 O O . GLU A 1 233 ? 26.302 14.506 12.115 1.00 15.91 233 GLU A O 1
ATOM 1787 N N . ALA A 1 234 ? 25.211 12.553 12.439 1.00 12.11 234 ALA A N 1
ATOM 1788 C CA . ALA A 1 234 ? 24.078 13.015 11.619 1.00 12.63 234 ALA A CA 1
ATOM 1789 C C . ALA A 1 234 ? 23.367 14.202 12.246 1.00 16.17 234 ALA A C 1
ATOM 1790 O O . ALA A 1 234 ? 23.010 15.157 11.554 1.00 14.69 234 ALA A O 1
ATOM 1792 N N . VAL A 1 235 ? 23.134 14.148 13.549 1.00 12.22 235 VAL A N 1
ATOM 1793 C CA . VAL A 1 235 ? 22.390 15.218 14.230 1.00 11.47 235 VAL A CA 1
ATOM 1794 C C . VAL A 1 235 ? 23.240 16.490 14.343 1.00 14.69 235 VAL A C 1
ATOM 1795 O O . VAL A 1 235 ? 22.719 17.585 14.262 1.00 14.30 235 VAL A O 1
ATOM 1799 N N . VAL A 1 236 ? 24.537 16.351 14.518 1.00 12.21 236 VAL A N 1
ATOM 1800 C CA . VAL A 1 236 ? 25.365 17.574 14.544 1.00 12.21 236 VAL A CA 1
ATOM 1801 C C . VAL A 1 236 ? 25.304 18.242 13.163 1.00 12.98 236 VAL A C 1
ATOM 1802 O O . VAL A 1 236 ? 25.240 19.487 13.072 1.00 12.34 236 VAL A O 1
ATOM 1806 N N . GLU A 1 237 ? 25.320 17.458 12.077 1.00 13.08 237 GLU A N 1
ATOM 1807 C CA . GLU A 1 237 ? 25.196 18.101 10.755 1.00 13.20 237 GLU A CA 1
ATOM 1808 C C . GLU A 1 237 ? 23.805 18.731 10.657 1.00 11.87 237 GLU A C 1
ATOM 1809 O O . GLU A 1 237 ? 23.659 19.877 10.177 1.00 12.62 237 GLU A O 1
ATOM 1815 N N . ALA A 1 238 ? 22.767 18.023 11.092 1.00 10.51 238 ALA A N 1
ATOM 1816 C CA . ALA A 1 238 ? 21.418 18.620 11.001 1.00 11.68 238 ALA A CA 1
ATOM 1817 C C . ALA A 1 238 ? 21.309 19.902 11.818 1.00 16.82 238 ALA A C 1
ATOM 1818 O O . ALA A 1 238 ? 20.703 20.882 11.376 1.00 14.81 238 ALA A O 1
ATOM 1820 N N . ASN A 1 239 ? 21.902 19.897 13.011 1.00 12.90 239 ASN A N 1
ATOM 1821 C CA . ASN A 1 239 ? 21.802 21.087 13.847 1.00 11.87 239 ASN A CA 1
ATOM 1822 C C . ASN A 1 239 ? 22.603 22.247 13.354 1.00 11.82 239 ASN A C 1
ATOM 1823 O O . ASN A 1 239 ? 22.328 23.379 13.768 1.00 14.74 239 ASN A O 1
ATOM 1828 N N . THR A 1 240 ? 23.592 21.968 12.514 1.00 11.29 240 THR A N 1
ATOM 1829 C CA . THR A 1 240 ? 24.490 23.030 12.072 1.00 14.70 240 THR A CA 1
ATOM 1830 C C . THR A 1 240 ? 24.368 23.400 10.607 1.00 14.79 240 THR A C 1
ATOM 1831 O O . THR A 1 240 ? 23.907 24.507 10.255 1.00 15.69 240 THR A O 1
ATOM 1835 N N . LEU A 1 241 ? 24.710 22.459 9.728 1.00 10.53 241 LEU A N 1
ATOM 1836 C CA . LEU A 1 241 ? 24.648 22.779 8.308 1.00 10.23 241 LEU A CA 1
ATOM 1837 C C . LEU A 1 241 ? 23.196 22.743 7.814 1.00 13.93 241 LEU A C 1
ATOM 1838 O O . LEU A 1 241 ? 22.740 23.687 7.146 1.00 14.58 241 LEU A O 1
ATOM 1843 N N . LEU A 1 242 ? 22.424 21.698 8.132 1.00 11.92 242 LEU A N 1
ATOM 1844 C CA . LEU A 1 242 ? 21.099 21.702 7.525 1.00 12.42 242 LEU A CA 1
ATOM 1845 C C . LEU A 1 242 ? 20.205 22.772 8.105 1.00 14.94 242 LEU A C 1
ATOM 1846 O O . LEU A 1 242 ? 19.466 23.422 7.372 1.00 14.11 242 LEU A O 1
ATOM 1851 N N . SER A 1 243 ? 20.228 22.918 9.414 1.00 14.15 243 SER A N 1
ATOM 1852 C CA . SER A 1 243 ? 19.382 23.913 10.067 1.00 15.42 243 SER A CA 1
ATOM 1853 C C . SER A 1 243 ? 19.823 25.313 9.660 1.00 15.07 243 SER A C 1
ATOM 1854 O O . SER A 1 243 ? 18.997 26.193 9.466 1.00 14.98 243 SER A O 1
ATOM 1857 N N . GLY A 1 244 ? 21.138 25.500 9.535 1.00 13.75 244 GLY A N 1
ATOM 1858 C CA . GLY A 1 244 ? 21.671 26.803 9.146 1.00 15.15 244 GLY A CA 1
ATOM 1859 C C . GLY A 1 244 ? 21.257 27.215 7.735 1.00 13.98 244 GLY A C 1
ATOM 1860 O O . GLY A 1 244 ? 20.773 28.340 7.517 1.00 13.98 244 GLY A O 1
ATOM 1861 N N . LEU A 1 245 ? 21.469 26.346 6.752 1.00 14.51 245 LEU A N 1
ATOM 1862 C CA . LEU A 1 245 ? 21.068 26.698 5.398 1.00 13.62 245 LEU A CA 1
ATOM 1863 C C . LEU A 1 245 ? 19.578 26.761 5.300 1.00 17.87 245 LEU A C 1
ATOM 1864 O O . LEU A 1 245 ? 19.021 27.606 4.608 1.00 15.77 245 LEU A O 1
ATOM 1869 N N . GLY A 1 246 ? 18.919 25.836 5.986 1.00 14.30 246 GLY A N 1
ATOM 1870 C CA . GLY A 1 246 ? 17.482 25.812 5.878 1.00 14.69 246 GLY A CA 1
ATOM 1871 C C . GLY A 1 246 ? 16.810 27.035 6.426 1.00 17.81 246 GLY A C 1
ATOM 1872 O O . GLY A 1 246 ? 15.828 27.501 5.849 1.00 23.23 246 GLY A O 1
ATOM 1873 N N . PHE A 1 247 ? 17.276 27.579 7.536 1.00 14.20 247 PHE A N 1
ATOM 1874 C CA . PHE A 1 247 ? 16.566 28.758 7.985 1.00 17.19 247 PHE A CA 1
ATOM 1875 C C . PHE A 1 247 ? 16.896 30.003 7.211 1.00 18.55 247 PHE A C 1
ATOM 1876 O O . PHE A 1 247 ? 16.003 30.818 6.906 1.00 20.33 247 PHE A O 1
ATOM 1884 N N . GLU A 1 248 ? 18.161 30.153 6.864 1.00 15.65 248 GLU A N 1
ATOM 1885 C CA . GLU A 1 248 ? 18.599 31.363 6.201 1.00 15.15 248 GLU A CA 1
ATOM 1886 C C . GLU A 1 248 ? 18.135 31.428 4.780 1.00 13.94 248 GLU A C 1
ATOM 1887 O O . GLU A 1 248 ? 17.668 32.475 4.326 1.00 15.46 248 GLU A O 1
ATOM 1893 N N . SER A 1 249 ? 18.228 30.305 4.067 1.00 12.07 249 SER A N 1
ATOM 1894 C CA . SER A 1 249 ? 17.860 30.298 2.660 1.00 13.74 249 SER A CA 1
ATOM 1895 C C . SER A 1 249 ? 16.505 29.615 2.446 1.00 11.87 249 SER A C 1
ATOM 1896 O O . SER A 1 249 ? 16.029 29.562 1.309 1.00 15.15 249 SER A O 1
ATOM 1899 N N . GLY A 1 250 ? 15.913 29.108 3.537 1.00 12.78 250 GLY A N 1
ATOM 1900 C CA . GLY A 1 250 ? 14.621 28.428 3.470 1.00 13.00 250 GLY A CA 1
ATOM 1901 C C . GLY A 1 250 ? 13.487 29.296 4.015 1.00 16.11 250 GLY A C 1
ATOM 1902 O O . GLY A 1 250 ? 12.361 29.209 3.529 1.00 19.02 250 GLY A O 1
ATOM 1903 N N . GLY A 1 251 ? 13.779 30.108 5.020 1.00 16.55 251 GLY A N 1
ATOM 1904 C CA . GLY A 1 251 ? 12.788 31.011 5.570 1.00 15.83 251 GLY A CA 1
ATOM 1905 C C . GLY A 1 251 ? 12.428 30.846 7.034 1.00 18.30 251 GLY A C 1
ATOM 1906 O O . GLY A 1 251 ? 12.364 29.732 7.538 1.00 14.89 251 GLY A O 1
ATOM 1907 N N . LEU A 1 252 ? 12.132 31.977 7.673 1.00 17.10 252 LEU A N 1
ATOM 1908 C CA . LEU A 1 252 ? 11.716 32.018 9.066 1.00 16.36 252 LEU A CA 1
ATOM 1909 C C . LEU A 1 252 ? 10.253 32.432 9.031 1.00 18.92 252 LEU A C 1
ATOM 1910 O O . LEU A 1 252 ? 9.780 33.060 8.071 1.00 17.08 252 LEU A O 1
ATOM 1915 N N . ALA A 1 253 ? 9.530 32.053 10.079 1.00 16.31 253 ALA A N 1
ATOM 1916 C CA . ALA A 1 253 ? 8.121 32.369 10.132 1.00 15.89 253 ALA A CA 1
ATOM 1917 C C . ALA A 1 253 ? 7.679 32.638 11.563 1.00 15.14 253 ALA A C 1
ATOM 1918 O O . ALA A 1 253 ? 8.265 33.474 12.240 1.00 16.36 253 ALA A O 1
ATOM 1920 N N . ALA A 1 254 ? 6.695 31.913 12.073 1.00 13.29 254 ALA A N 1
ATOM 1921 C CA . ALA A 1 254 ? 6.217 32.266 13.394 1.00 16.03 254 ALA A CA 1
ATOM 1922 C C . ALA A 1 254 ? 7.054 31.786 14.562 1.00 17.78 254 ALA A C 1
ATOM 1923 O O . ALA A 1 254 ? 7.128 32.467 15.568 1.00 18.55 254 ALA A O 1
ATOM 1925 N N . ALA A 1 255 ? 7.691 30.631 14.426 1.00 14.79 255 ALA A N 1
ATOM 1926 C CA . ALA A 1 255 ? 8.409 30.066 15.568 1.00 14.54 255 ALA A CA 1
ATOM 1927 C C . ALA A 1 255 ? 9.479 31.024 16.071 1.00 17.96 255 ALA A C 1
ATOM 1928 O O . ALA A 1 255 ? 9.588 31.250 17.278 1.00 17.38 255 ALA A O 1
ATOM 1930 N N . HIS A 1 256 ? 10.285 31.561 15.159 1.00 12.92 256 HIS A N 1
ATOM 1931 C CA . HIS A 1 256 ? 11.325 32.469 15.628 1.00 13.98 256 HIS A CA 1
ATOM 1932 C C . HIS A 1 256 ? 10.753 33.840 16.018 1.00 16.57 256 HIS A C 1
ATOM 1933 O O . HIS A 1 256 ? 11.314 34.512 16.891 1.00 16.20 256 HIS A O 1
ATOM 1940 N N . ALA A 1 257 ? 9.627 34.242 15.430 1.00 17.27 257 ALA A N 1
ATOM 1941 C CA . ALA A 1 257 ? 9.015 35.511 15.834 1.00 17.43 257 ALA A CA 1
ATOM 1942 C C . ALA A 1 257 ? 8.545 35.402 17.281 1.00 17.33 257 ALA A C 1
ATOM 1943 O O . ALA A 1 257 ? 8.671 36.357 18.024 1.00 19.22 257 ALA A O 1
ATOM 1945 N N . ILE A 1 258 ? 8.004 34.243 17.678 1.00 14.44 258 ILE A N 1
ATOM 1946 C CA . ILE A 1 258 ? 7.542 34.068 19.052 1.00 13.80 258 ILE A CA 1
ATOM 1947 C C . ILE A 1 258 ? 8.760 34.127 19.970 1.00 20.02 258 ILE A C 1
ATOM 1948 O O . ILE A 1 258 ? 8.722 34.760 21.021 1.00 18.52 258 ILE A O 1
ATOM 1957 N N . HIS A 1 259 ? 9.841 33.464 19.566 1.00 17.99 259 HIS A N 1
ATOM 1958 C CA . HIS A 1 259 ? 11.070 33.462 20.362 1.00 18.66 259 HIS A CA 1
ATOM 1959 C C . HIS A 1 259 ? 11.477 34.926 20.611 1.00 20.33 259 HIS A C 1
ATOM 1960 O O . HIS A 1 259 ? 11.819 35.303 21.748 1.00 24.34 259 HIS A O 1
ATOM 1967 N N . ASN A 1 260 ? 11.409 35.754 19.572 1.00 18.25 260 ASN A N 1
ATOM 1968 C CA . ASN A 1 260 ? 11.791 37.162 19.735 1.00 22.03 260 ASN A CA 1
ATOM 1969 C C . ASN A 1 260 ? 10.810 37.915 20.614 1.00 24.35 260 ASN A C 1
ATOM 1970 O O . ASN A 1 260 ? 11.206 38.831 21.344 1.00 31.57 260 ASN A O 1
ATOM 1975 N N . GLY A 1 261 ? 9.543 37.527 20.560 1.00 18.26 261 GLY A N 1
ATOM 1976 C CA . GLY A 1 261 ? 8.515 38.195 21.353 1.00 19.86 261 GLY A CA 1
ATOM 1977 C C . GLY A 1 261 ? 8.770 38.067 22.843 1.00 21.56 261 GLY A C 1
ATOM 1978 O O . GLY A 1 261 ? 8.316 38.892 23.643 1.00 21.52 261 GLY A O 1
ATOM 1979 N N . PHE A 1 262 ? 9.470 37.019 23.253 1.00 19.01 262 PHE A N 1
ATOM 1980 C CA . PHE A 1 262 ? 9.728 36.850 24.675 1.00 24.70 262 PHE A CA 1
ATOM 1981 C C . PHE A 1 262 ? 10.601 37.986 25.231 1.00 27.53 262 PHE A C 1
ATOM 1982 O O . PHE A 1 262 ? 10.632 38.207 26.440 1.00 25.43 262 PHE A O 1
ATOM 1990 N N . THR A 1 263 ? 11.299 38.702 24.370 1.00 22.99 263 THR A N 1
ATOM 1991 C CA . THR A 1 263 ? 12.147 39.774 24.902 1.00 30.53 263 THR A CA 1
ATOM 1992 C C . THR A 1 263 ? 11.312 40.947 25.434 1.00 33.31 263 THR A C 1
ATOM 1993 O O . THR A 1 263 ? 11.835 41.888 26.049 1.00 36.37 263 THR A O 1
ATOM 1997 N N . ALA A 1 264 ? 10.009 40.893 25.219 1.00 29.94 264 ALA A N 1
ATOM 1998 C CA . ALA A 1 264 ? 9.133 41.948 25.698 1.00 25.52 264 ALA A CA 1
ATOM 1999 C C . ALA A 1 264 ? 8.916 41.729 27.176 1.00 30.11 264 ALA A C 1
ATOM 2000 O O . ALA A 1 264 ? 8.358 42.602 27.870 1.00 35.85 264 ALA A O 1
ATOM 2002 N N . LEU A 1 265 ? 9.348 40.566 27.674 1.00 27.61 265 LEU A N 1
ATOM 2003 C CA . LEU A 1 265 ? 9.163 40.255 29.082 1.00 26.33 265 LEU A CA 1
ATOM 2004 C C . LEU A 1 265 ? 10.476 40.196 29.843 1.00 33.46 265 LEU A C 1
ATOM 2005 O O . LEU A 1 265 ? 11.506 39.860 29.287 1.00 32.13 265 LEU A O 1
ATOM 2010 N N . GLU A 1 266 ? 10.433 40.519 31.129 1.00 30.78 266 GLU A N 1
ATOM 2011 C CA . GLU A 1 266 ? 11.633 40.427 31.942 1.00 35.03 266 GLU A CA 1
ATOM 2012 C C . GLU A 1 266 ? 11.398 39.233 32.843 1.00 29.66 266 GLU A C 1
ATOM 2013 O O . GLU A 1 266 ? 10.263 38.930 33.182 1.00 36.04 266 GLU A O 1
ATOM 2019 N N . GLY A 1 267 ? 12.444 38.526 33.234 1.00 32.26 267 GLY A N 1
ATOM 2020 C CA . GLY A 1 267 ? 12.189 37.402 34.115 1.00 26.34 267 GLY A CA 1
ATOM 2021 C C . GLY A 1 267 ? 13.066 36.194 33.891 1.00 20.41 267 GLY A C 1
ATOM 2022 O O . GLY A 1 267 ? 13.981 36.219 33.098 1.00 25.23 267 GLY A O 1
ATOM 2023 N N . GLU A 1 268 ? 12.746 35.136 34.603 1.00 19.60 268 GLU A N 1
ATOM 2024 C CA . GLU A 1 268 ? 13.514 33.915 34.565 1.00 27.05 268 GLU A CA 1
ATOM 2025 C C . GLU A 1 268 ? 13.450 33.202 33.229 1.00 34.36 268 GLU A C 1
ATOM 2026 O O . GLU A 1 268 ? 14.241 32.310 32.977 1.00 22.49 268 GLU A O 1
ATOM 2032 N N . ILE A 1 269 ? 12.496 33.578 32.387 1.00 27.80 269 ILE A N 1
ATOM 2033 C CA . ILE A 1 269 ? 12.427 32.951 31.089 1.00 23.07 269 ILE A CA 1
ATOM 2034 C C . ILE A 1 269 ? 13.721 33.183 30.319 1.00 26.88 269 ILE A C 1
ATOM 2035 O O . ILE A 1 269 ? 14.130 32.349 29.501 1.00 23.58 269 ILE A O 1
ATOM 2040 N N . HIS A 1 270 ? 14.421 34.279 30.615 1.00 22.89 270 HIS A N 1
ATOM 2041 C CA . HIS A 1 270 ? 15.637 34.574 29.885 1.00 21.77 270 HIS A CA 1
ATOM 2042 C C . HIS A 1 270 ? 16.889 33.785 30.250 1.00 19.01 270 HIS A C 1
ATOM 2043 O O . HIS A 1 270 ? 17.954 34.024 29.703 1.00 25.57 270 HIS A O 1
ATOM 2050 N N . HIS A 1 271 ? 16.739 32.864 31.178 1.00 16.21 271 HIS A N 1
ATOM 2051 C CA . HIS A 1 271 ? 17.812 31.959 31.507 1.00 22.21 271 HIS A CA 1
ATOM 2052 C C . HIS A 1 271 ? 17.666 30.727 30.605 1.00 30.78 271 HIS A C 1
ATOM 2053 O O . HIS A 1 271 ? 18.508 29.835 30.636 1.00 26.54 271 HIS A O 1
ATOM 2060 N N . LEU A 1 272 ? 16.572 30.640 29.850 1.00 23.74 272 LEU A N 1
ATOM 2061 C CA . LEU A 1 272 ? 16.408 29.463 28.976 1.00 22.01 272 LEU A CA 1
ATOM 2062 C C . LEU A 1 272 ? 17.303 29.687 27.773 1.00 21.57 272 LEU A C 1
ATOM 2063 O O . LEU A 1 272 ? 17.644 30.831 27.448 1.00 20.98 272 LEU A O 1
ATOM 2068 N N . THR A 1 273 ? 17.652 28.618 27.060 1.00 18.13 273 THR A N 1
ATOM 2069 C CA . THR A 1 273 ? 18.476 28.800 25.901 1.00 17.75 273 THR A CA 1
ATOM 2070 C C . THR A 1 273 ? 17.647 29.250 24.701 1.00 19.70 273 THR A C 1
ATOM 2071 O O . THR A 1 273 ? 16.410 29.206 24.705 1.00 19.00 273 THR A O 1
ATOM 2075 N N . HIS A 1 274 ? 18.358 29.659 23.667 1.00 18.54 274 HIS A N 1
ATOM 2076 C CA . HIS A 1 274 ? 17.698 30.074 22.421 1.00 16.52 274 HIS A CA 1
ATOM 2077 C C . HIS A 1 274 ? 16.844 28.878 21.924 1.00 20.67 274 HIS A C 1
ATOM 2078 O O . HIS A 1 274 ? 15.677 29.048 21.548 1.00 19.52 274 HIS A O 1
ATOM 2085 N N . GLY A 1 275 ? 17.424 27.673 21.913 1.00 17.73 275 GLY A N 1
ATOM 2086 C CA . GLY A 1 275 ? 16.678 26.514 21.421 1.00 16.75 275 GLY A CA 1
ATOM 2087 C C . GLY A 1 275 ? 15.475 26.144 22.247 1.00 20.05 275 GLY A C 1
ATOM 2088 O O . GLY A 1 275 ? 14.455 25.745 21.704 1.00 19.39 275 GLY A O 1
ATOM 2089 N N . GLU A 1 276 ? 15.572 26.276 23.574 1.00 17.34 276 GLU A N 1
ATOM 2090 C CA . GLU A 1 276 ? 14.457 25.948 24.455 1.00 16.59 276 GLU A CA 1
ATOM 2091 C C . GLU A 1 276 ? 13.280 26.866 24.189 1.00 17.64 276 GLU A C 1
ATOM 2092 O O . GLU A 1 276 ? 12.129 26.442 24.222 1.00 17.37 276 GLU A O 1
ATOM 2098 N N . LYS A 1 277 ? 13.567 28.135 23.945 1.00 15.32 277 LYS A N 1
ATOM 2099 C CA . LYS A 1 277 ? 12.487 29.078 23.636 1.00 18.08 277 LYS A CA 1
ATOM 2100 C C . LYS A 1 277 ? 11.866 28.757 22.271 1.00 17.43 277 LYS A C 1
ATOM 2101 O O . LYS A 1 277 ? 10.655 28.940 22.078 1.00 16.61 277 LYS A O 1
ATOM 2107 N N . VAL A 1 278 ? 12.718 28.353 21.315 1.00 16.98 278 VAL A N 1
ATOM 2108 C CA . VAL A 1 278 ? 12.265 28.042 19.951 1.00 18.18 278 VAL A CA 1
ATOM 2109 C C . VAL A 1 278 ? 11.391 26.796 19.948 1.00 20.08 278 VAL A C 1
ATOM 2110 O O . VAL A 1 278 ? 10.481 26.689 19.114 1.00 17.60 278 VAL A O 1
ATOM 2114 N N . ALA A 1 279 ? 11.655 25.839 20.854 1.00 15.66 279 ALA A N 1
ATOM 2115 C CA . ALA A 1 279 ? 10.816 24.633 20.922 1.00 14.71 279 ALA A CA 1
ATOM 2116 C C . ALA A 1 279 ? 9.385 25.056 21.208 1.00 18.96 279 ALA A C 1
ATOM 2117 O O . ALA A 1 279 ? 8.441 24.585 20.576 1.00 16.90 279 ALA A O 1
ATOM 2119 N N . PHE A 1 280 ? 9.196 25.924 22.195 1.00 15.34 280 PHE A N 1
ATOM 2120 C CA . PHE A 1 280 ? 7.827 26.350 22.478 1.00 16.33 280 PHE A CA 1
ATOM 2121 C C . PHE A 1 280 ? 7.268 27.146 21.304 1.00 13.37 280 PHE A C 1
ATOM 2122 O O . PHE A 1 280 ? 6.088 27.003 20.952 1.00 15.81 280 PHE A O 1
ATOM 2130 N N . GLY A 1 281 ? 8.100 28.003 20.712 1.00 12.91 281 GLY A N 1
ATOM 2131 C CA . GLY A 1 281 ? 7.653 28.799 19.577 1.00 13.70 281 GLY A CA 1
ATOM 2132 C C . GLY A 1 281 ? 7.197 27.927 18.430 1.00 18.69 281 GLY A C 1
ATOM 2133 O O . GLY A 1 281 ? 6.288 28.305 17.682 1.00 13.71 281 GLY A O 1
ATOM 2134 N N . THR A 1 282 ? 7.847 26.775 18.266 1.00 14.05 282 THR A N 1
ATOM 2135 C CA . THR A 1 282 ? 7.454 25.851 17.196 1.00 13.61 282 THR A CA 1
ATOM 2136 C C . THR A 1 282 ? 6.064 25.273 17.484 1.00 13.37 282 THR A C 1
ATOM 2137 O O . THR A 1 282 ? 5.262 25.097 16.562 1.00 14.84 282 THR A O 1
ATOM 2141 N N . LEU A 1 283 ? 5.7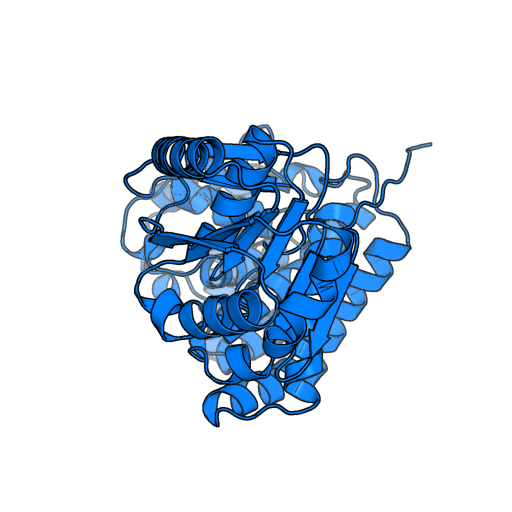81 24.915 18.731 1.00 14.92 283 LEU A N 1
ATOM 2142 C CA . LEU A 1 283 ? 4.442 24.405 19.047 1.00 15.69 283 LEU A CA 1
ATOM 2143 C C . LEU A 1 283 ? 3.417 25.480 18.764 1.00 15.06 283 LEU A C 1
ATOM 2144 O O . LEU A 1 283 ? 2.298 25.173 18.321 1.00 15.98 283 LEU A O 1
ATOM 2149 N N . VAL A 1 284 ? 3.748 26.737 19.053 1.00 13.65 284 VAL A N 1
ATOM 2150 C CA . VAL A 1 284 ? 2.792 27.797 18.778 1.00 13.16 284 VAL A CA 1
ATOM 2151 C C . VAL A 1 284 ? 2.539 27.877 17.280 1.00 17.89 284 VAL A C 1
ATOM 2152 O O . VAL A 1 284 ? 1.401 28.042 16.834 1.00 15.54 284 VAL A O 1
ATOM 2156 N N . GLN A 1 285 ? 3.591 27.823 16.472 1.00 16.38 285 GLN A N 1
ATOM 2157 C CA . GLN A 1 285 ? 3.341 27.841 15.047 1.00 15.22 285 GLN A CA 1
ATOM 2158 C C . GLN A 1 285 ? 2.439 26.645 14.617 1.00 16.06 285 GLN A C 1
ATOM 2159 O O . GLN A 1 285 ? 1.565 26.787 13.759 1.00 15.00 285 GLN A O 1
ATOM 2165 N N . LEU A 1 286 ? 2.652 25.479 15.201 1.00 13.73 286 LEU A N 1
ATOM 2166 C CA . LEU A 1 286 ? 1.816 24.352 14.791 1.00 14.10 286 LEU A CA 1
ATOM 2167 C C . LEU A 1 286 ? 0.367 24.592 15.205 1.00 17.81 286 LEU A C 1
ATOM 2168 O O . LEU A 1 286 ? -0.548 24.132 14.535 1.00 17.43 286 LEU A O 1
ATOM 2173 N N . ALA A 1 287 ? 0.164 25.292 16.313 1.00 14.94 287 ALA A N 1
ATOM 2174 C CA . ALA A 1 287 ? -1.207 25.571 16.771 1.00 15.26 287 ALA A CA 1
ATOM 2175 C C . ALA A 1 287 ? -1.875 26.609 15.868 1.00 17.73 287 ALA A C 1
ATOM 2176 O O . ALA A 1 287 ? -3.108 26.737 15.850 1.00 18.42 287 ALA A O 1
ATOM 2178 N N . LEU A 1 288 ? -1.077 27.359 15.102 1.00 14.18 288 LEU A N 1
ATOM 2179 C CA . LEU A 1 288 ? -1.624 28.374 14.201 1.00 16.89 288 LEU A CA 1
ATOM 2180 C C . LEU A 1 288 ? -1.910 27.766 12.840 1.00 16.51 288 LEU A C 1
ATOM 2181 O O . LEU A 1 288 ? -2.530 28.419 12.006 1.00 19.27 288 LEU A O 1
ATOM 2186 N N . GLU A 1 289 ? -1.417 26.546 12.621 1.00 14.75 289 GLU A N 1
ATOM 2187 C CA . GLU A 1 289 ? -1.602 25.820 11.346 1.00 18.80 289 GLU A CA 1
ATOM 2188 C C . GLU A 1 289 ? -2.741 24.813 11.477 1.00 25.79 289 GLU A C 1
ATOM 2189 O O . GLU A 1 289 ? -3.318 24.649 12.538 1.00 21.84 289 GLU A O 1
ATOM 2195 N N . GLU A 1 290 ? -3.068 24.146 10.387 1.00 22.53 290 GLU A N 1
ATOM 2196 C CA . GLU A 1 290 ? -4.150 23.172 10.416 1.00 20.18 290 GLU A CA 1
ATOM 2197 C C . GLU A 1 290 ? -3.475 21.825 10.478 1.00 23.19 290 GLU A C 1
ATOM 2198 O O . GLU A 1 290 ? -3.014 21.324 9.472 1.00 35.54 290 GLU A O 1
ATOM 2204 N N . HIS A 1 291 ? -3.350 21.280 11.682 1.00 20.24 291 HIS A N 1
ATOM 2205 C CA . HIS A 1 291 ? -2.774 19.954 11.863 1.00 16.83 291 HIS A CA 1
ATOM 2206 C C . HIS A 1 291 ? -3.744 19.204 12.746 1.00 20.30 291 HIS A C 1
ATOM 2207 O O . HIS A 1 291 ? -4.488 19.797 13.527 1.00 24.84 291 HIS A O 1
ATOM 2214 N N . SER A 1 292 ? -3.714 17.894 12.634 1.00 17.26 292 SER A N 1
ATOM 2215 C CA . SER A 1 292 ? -4.547 17.033 13.460 1.00 20.51 292 SER A CA 1
ATOM 2216 C C . SER A 1 292 ? -3.847 16.914 14.813 1.00 27.05 292 SER A C 1
ATOM 2217 O O . SER A 1 292 ? -2.672 17.275 14.956 1.00 22.22 292 SER A O 1
ATOM 2220 N N . GLN A 1 293 ? -4.546 16.372 15.800 1.00 20.72 293 GLN A N 1
ATOM 2221 C CA . GLN A 1 293 ? -3.931 16.178 17.091 1.00 21.32 293 GLN A CA 1
ATOM 2222 C C . GLN A 1 293 ? -2.690 15.278 17.010 1.00 22.94 293 GLN A C 1
ATOM 2223 O O . GLN A 1 293 ? -1.670 15.552 17.652 1.00 26.50 293 GLN A O 1
ATOM 2229 N N . GLN A 1 294 ? -2.773 14.206 16.222 1.00 23.05 294 GLN A N 1
ATOM 2230 C CA . GLN A 1 294 ? -1.664 13.252 16.083 1.00 26.40 294 GLN A CA 1
ATOM 2231 C C . GLN A 1 294 ? -0.407 13.913 15.536 1.00 24.49 294 GLN A C 1
ATOM 2232 O O . GLN A 1 294 ? 0.700 13.629 15.989 1.00 24.94 294 GLN A O 1
ATOM 2238 N N . GLU A 1 295 ? -0.593 14.780 14.556 1.00 24.36 295 GLU A N 1
ATOM 2239 C CA . GLU A 1 295 ? 0.547 15.475 13.980 1.00 23.71 295 GLU A CA 1
ATOM 2240 C C . GLU A 1 295 ? 1.239 16.276 15.093 1.00 22.49 295 GLU A C 1
ATOM 2241 O O . GLU A 1 295 ? 2.433 16.131 15.315 1.00 16.55 295 GLU A O 1
ATOM 2252 N N . ILE A 1 296 ? 0.473 17.084 15.824 1.00 17.43 296 ILE A N 1
ATOM 2253 C CA . ILE A 1 296 ? 1.082 17.940 16.858 1.00 18.57 296 ILE A CA 1
ATOM 2254 C C . ILE A 1 296 ? 1.745 17.094 17.938 1.00 20.61 296 ILE A C 1
ATOM 2255 O O . ILE A 1 296 ? 2.869 17.383 18.370 1.00 21.29 296 ILE A O 1
ATOM 2260 N N . GLU A 1 297 ? 1.080 16.021 18.357 1.00 19.91 297 GLU A N 1
ATOM 2261 C CA . GLU A 1 297 ? 1.659 15.165 19.377 1.00 18.66 297 GLU A CA 1
ATOM 2262 C C . GLU A 1 297 ? 2.984 14.498 18.989 1.00 19.89 297 GLU A C 1
ATOM 2263 O O . GLU A 1 297 ? 3.812 14.200 19.842 1.00 21.92 297 GLU A O 1
ATOM 2269 N N . ARG A 1 298 ? 3.201 14.306 17.691 1.00 21.05 298 ARG A N 1
ATOM 2270 C CA . ARG A 1 298 ? 4.461 13.736 17.191 1.00 21.20 298 ARG A CA 1
ATOM 2271 C C . ARG A 1 298 ? 5.638 14.635 17.649 1.00 20.49 298 ARG A C 1
ATOM 2272 O O . ARG A 1 298 ? 6.720 14.155 18.055 1.00 21.24 298 ARG A O 1
ATOM 2280 N N . TYR A 1 299 ? 5.426 15.955 17.641 1.00 19.21 299 TYR A N 1
ATOM 2281 C CA . TYR A 1 299 ? 6.502 16.867 18.056 1.00 19.81 299 TYR A CA 1
ATOM 2282 C C . TYR A 1 299 ? 6.600 16.935 19.568 1.00 18.12 299 TYR A C 1
ATOM 2283 O O . TYR A 1 299 ? 7.705 16.933 20.125 1.00 18.30 299 TYR A O 1
ATOM 2292 N N . ILE A 1 300 ? 5.452 17.064 20.231 1.00 17.67 300 ILE A N 1
ATOM 2293 C CA . ILE A 1 300 ? 5.428 17.102 21.705 1.00 16.69 300 ILE A CA 1
ATOM 2294 C C . ILE A 1 300 ? 6.141 15.887 22.294 1.00 25.38 300 ILE A C 1
ATOM 2295 O O . ILE A 1 300 ? 6.945 16.007 23.209 1.00 19.17 300 ILE A O 1
ATOM 2300 N N . GLU A 1 301 ? 5.834 14.714 21.764 1.00 22.83 301 GLU A N 1
ATOM 2301 C CA . GLU A 1 301 ? 6.483 13.486 22.220 1.00 24.21 301 GLU A CA 1
ATOM 2302 C C . GLU A 1 301 ? 8.009 13.603 22.121 1.00 25.22 301 GLU A C 1
ATOM 2303 O O . GLU A 1 301 ? 8.720 13.291 23.063 1.00 23.83 301 GLU A O 1
ATOM 2309 N N . LEU A 1 302 ? 8.528 14.059 20.980 1.00 19.26 302 LEU A N 1
ATOM 2310 C CA . LEU A 1 302 ? 9.981 14.195 20.860 1.00 18.64 302 LEU A CA 1
ATOM 2311 C C . LEU A 1 302 ? 10.575 15.226 21.807 1.00 19.11 302 LEU A C 1
ATOM 2312 O O . LEU A 1 302 ? 11.620 14.971 22.404 1.00 23.48 302 LEU A O 1
ATOM 2317 N N . TYR A 1 303 ? 9.923 16.382 21.967 1.00 19.51 303 TYR A N 1
ATOM 2318 C CA . TYR A 1 303 ? 10.418 17.410 22.887 1.00 19.27 303 TYR A CA 1
ATOM 2319 C C . TYR A 1 303 ? 10.506 16.832 24.302 1.00 23.03 303 TYR A C 1
ATOM 2320 O O . TYR A 1 303 ? 11.473 17.069 25.004 1.00 21.86 303 TYR A O 1
ATOM 2329 N N . LEU A 1 304 ? 9.484 16.089 24.722 1.00 21.32 304 LEU A N 1
ATOM 2330 C CA . LEU A 1 304 ? 9.505 15.547 26.078 1.00 23.03 304 LEU A CA 1
ATOM 2331 C C . LEU A 1 304 ? 10.650 14.562 26.285 1.00 23.24 304 LEU A C 1
ATOM 2332 O O . LEU A 1 304 ? 11.282 14.553 27.347 1.00 27.62 304 LEU A O 1
ATOM 2337 N N . CYS A 1 305 ? 10.907 13.726 25.287 0.52 21.91 305 CYS A N 1
ATOM 2338 C CA . CYS A 1 305 ? 11.988 12.755 25.360 0.52 18.04 305 CYS A CA 1
ATOM 2339 C C . CYS A 1 305 ? 13.325 13.467 25.509 0.52 28.04 305 CYS A C 1
ATOM 2340 O O . CYS A 1 305 ? 14.259 12.934 26.120 0.52 32.33 305 CYS A O 1
ATOM 2345 N N . LEU A 1 306 ? 13.425 14.676 24.962 1.00 22.29 306 LEU A N 1
ATOM 2346 C CA . LEU A 1 306 ? 14.678 15.419 25.013 1.00 24.17 306 LEU A CA 1
ATOM 2347 C C . LEU A 1 306 ? 14.742 16.425 26.148 1.00 22.21 306 LEU A C 1
ATOM 2348 O O . LEU A 1 306 ? 15.647 17.289 26.184 1.00 24.76 306 LEU A O 1
ATOM 2353 N N . ASP A 1 307 ? 13.747 16.345 27.032 1.00 20.85 307 ASP A N 1
ATOM 2354 C CA . ASP A 1 307 ? 13.638 17.197 28.187 1.00 25.87 307 ASP A CA 1
ATOM 2355 C C . ASP A 1 307 ? 13.503 18.664 27.819 1.00 27.75 307 ASP A C 1
ATOM 2356 O O . ASP A 1 307 ? 14.011 19.542 28.513 1.00 29.79 307 ASP A O 1
ATOM 2361 N N . LEU A 1 308 ? 12.804 18.939 26.719 1.00 23.26 308 LEU A N 1
ATOM 2362 C CA . LEU A 1 308 ? 12.616 20.298 26.248 1.00 23.04 308 LEU A CA 1
ATOM 2363 C C . LEU A 1 308 ? 11.271 20.822 26.749 1.00 27.41 308 LEU A C 1
ATOM 2364 O O . LEU A 1 308 ? 10.353 20.043 26.947 1.00 23.76 308 LEU A O 1
ATOM 2369 N N . PRO A 1 309 ? 11.135 22.139 26.933 1.00 24.87 309 PRO A N 1
ATOM 2370 C CA . PRO A 1 309 ? 9.880 22.724 27.430 1.00 21.31 309 PRO A CA 1
ATOM 2371 C C . PRO A 1 309 ? 8.726 22.681 26.439 1.00 26.79 309 PRO A C 1
ATOM 2372 O O . PRO A 1 309 ? 8.917 22.930 25.246 1.00 31.24 309 PRO A O 1
ATOM 2376 N N . VAL A 1 310 ? 7.522 22.358 26.923 1.00 22.99 310 VAL A N 1
ATOM 2377 C CA . VAL A 1 310 ? 6.359 22.315 26.038 1.00 18.44 310 VAL A CA 1
ATOM 2378 C C . VAL A 1 310 ? 5.173 23.089 26.630 1.00 21.90 310 VAL A C 1
ATOM 2379 O O . VAL A 1 310 ? 4.143 23.234 25.974 1.00 24.03 310 VAL A O 1
ATOM 2383 N N . THR A 1 311 ? 5.301 23.613 27.856 1.00 19.52 311 THR A N 1
ATOM 2384 C CA . THR A 1 311 ? 4.177 24.352 28.448 1.00 19.62 311 THR A CA 1
ATOM 2385 C C . THR A 1 311 ? 4.632 25.728 28.936 1.00 24.61 311 THR A C 1
ATOM 2386 O O . THR A 1 311 ? 5.819 25.994 29.010 1.00 21.91 311 THR A O 1
ATOM 2390 N N . LEU A 1 312 ? 3.682 26.606 29.258 1.00 19.62 312 LEU A N 1
ATOM 2391 C CA . LEU A 1 312 ? 4.051 27.919 29.750 1.00 18.22 312 LEU A CA 1
ATOM 2392 C C . LEU A 1 312 ? 4.779 27.716 31.087 1.00 22.86 312 LEU A C 1
ATOM 2393 O O . LEU A 1 312 ? 5.712 28.439 31.400 1.00 23.31 312 LEU A O 1
ATOM 2398 N N . GLU A 1 313 ? 4.332 26.764 31.885 1.00 18.65 313 GLU A N 1
ATOM 2399 C CA . GLU A 1 313 ? 5.058 26.541 33.137 1.00 28.07 313 GLU A CA 1
ATOM 2400 C C . GLU A 1 313 ? 6.532 26.168 32.889 1.00 34.17 313 GLU A C 1
ATOM 2401 O O . GLU A 1 313 ? 7.421 26.624 33.615 1.00 30.01 313 GLU A O 1
ATOM 2407 N N . ASP A 1 314 ? 6.794 25.352 31.869 1.00 23.70 314 ASP A N 1
ATO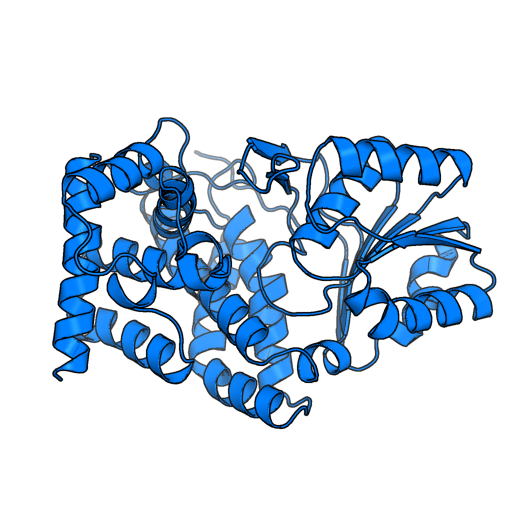M 2408 C CA . ASP A 1 314 ? 8.163 24.945 31.552 1.00 21.37 314 ASP A CA 1
ATOM 2409 C C . ASP A 1 314 ? 9.017 26.117 31.103 1.00 23.10 314 ASP A C 1
ATOM 2410 O O . ASP A 1 314 ? 10.243 26.068 31.262 1.00 28.62 314 ASP A O 1
ATOM 2415 N N . ILE A 1 315 ? 8.413 27.156 30.518 1.00 19.00 315 ILE A N 1
ATOM 2416 C CA . ILE A 1 315 ? 9.228 28.294 30.101 1.00 20.89 315 ILE A CA 1
ATOM 2417 C C . ILE A 1 315 ? 9.190 29.416 31.120 1.00 21.61 315 ILE A C 1
ATOM 2418 O O . ILE A 1 315 ? 9.462 30.560 30.795 1.00 24.31 315 ILE A O 1
ATOM 2423 N N . LYS A 1 316 ? 8.841 29.054 32.352 1.00 24.80 316 LYS A N 1
ATOM 2424 C CA . LYS A 1 316 ? 8.831 30.014 33.465 1.00 26.90 316 LYS A CA 1
ATOM 2425 C C . LYS A 1 316 ? 7.779 31.091 33.388 1.00 28.54 316 LYS A C 1
ATOM 2426 O O . LYS A 1 316 ? 8.009 32.204 33.863 1.00 27.69 316 LYS A O 1
ATOM 2432 N N . LEU A 1 317 ? 6.646 30.789 32.742 1.00 24.01 317 LEU A N 1
ATOM 2433 C CA . LEU A 1 317 ? 5.547 31.739 32.666 1.00 20.45 317 LEU A CA 1
ATOM 2434 C C . LEU A 1 317 ? 4.307 31.075 33.245 1.00 24.67 317 LEU A C 1
ATOM 2435 O O . LEU A 1 317 ? 3.197 31.326 32.781 1.00 27.04 317 LEU A O 1
ATOM 2440 N N . LYS A 1 318 ? 4.474 30.239 34.261 1.00 27.14 318 LYS A N 1
ATOM 2441 C CA . LYS A 1 318 ? 3.318 29.559 34.851 1.00 37.72 318 LYS A CA 1
ATOM 2442 C C . LYS A 1 318 ? 2.226 30.559 35.235 1.00 45.14 318 LYS A C 1
ATOM 2443 O O . LYS A 1 318 ? 2.495 31.560 35.900 1.00 38.55 318 LYS A O 1
ATOM 2449 N N . ASP A 1 319 ? 0.996 30.284 34.816 1.00 56.69 319 ASP A N 1
ATOM 2450 C CA . ASP A 1 319 ? -0.128 31.167 35.116 1.00 75.92 319 ASP A CA 1
ATOM 2451 C C . ASP A 1 319 ? 0.135 32.622 34.697 1.00 75.82 319 ASP A C 1
ATOM 2452 O O . ASP A 1 319 ? -0.243 33.558 35.402 1.00 79.42 319 ASP A O 1
ATOM 2457 N N . ALA A 1 320 ? 0.799 32.811 33.559 1.00 69.26 320 ALA A N 1
ATOM 2458 C CA . ALA A 1 320 ? 1.076 34.158 33.064 1.00 54.07 320 ALA A CA 1
ATOM 2459 C C . ALA A 1 320 ? -0.284 34.763 32.749 1.00 45.33 320 ALA A C 1
ATOM 2460 O O . ALA A 1 320 ? -1.237 34.039 32.468 1.00 43.04 320 ALA A O 1
ATOM 2462 N N . SER A 1 321 ? -0.379 36.084 32.793 1.00 41.88 321 SER A N 1
ATOM 2463 C CA . SER A 1 321 ? -1.654 36.731 32.518 1.00 40.12 321 SER A CA 1
ATOM 2464 C C . SER A 1 321 ? -1.835 36.964 31.031 1.00 35.99 321 SER A C 1
ATOM 2465 O O . SER A 1 321 ? -0.867 36.976 30.267 1.00 30.97 321 SER A O 1
ATOM 2468 N N . ARG A 1 322 ? -3.086 37.149 30.625 1.00 27.93 322 ARG A N 1
ATOM 2469 C CA . ARG A 1 322 ? -3.396 37.446 29.241 1.00 29.36 322 ARG A CA 1
ATOM 2470 C C . ARG A 1 322 ? -2.638 38.694 28.843 1.00 29.49 322 ARG A C 1
ATOM 2471 O O . ARG A 1 322 ? -2.135 38.820 27.724 1.00 28.27 322 ARG A O 1
ATOM 2479 N N . GLU A 1 323 ? -2.516 39.641 29.767 1.00 30.39 323 GLU A N 1
ATOM 2480 C CA . GLU A 1 323 ? -1.829 40.875 29.414 1.00 30.74 323 GLU A CA 1
ATOM 2481 C C . GLU A 1 323 ? -0.350 40.660 29.140 1.00 24.87 323 GLU A C 1
ATOM 2482 O O . GLU A 1 323 ? 0.230 41.310 28.275 1.00 27.01 323 GLU A O 1
ATOM 2488 N N . ASP A 1 324 ? 0.260 39.740 29.870 1.00 22.99 324 ASP A N 1
ATOM 2489 C CA . ASP A 1 324 ? 1.683 39.477 29.667 1.00 28.48 324 ASP A CA 1
ATOM 2490 C C . ASP A 1 324 ? 1.873 38.762 28.353 1.00 31.95 324 ASP A C 1
ATOM 2491 O O . ASP A 1 324 ? 2.804 39.052 27.601 1.00 24.48 324 ASP A O 1
ATOM 2496 N N . ILE A 1 325 ? 0.970 37.831 28.074 1.00 27.26 325 ILE A N 1
ATOM 2497 C CA . ILE A 1 325 ? 1.077 37.084 26.827 1.00 28.61 325 ILE A CA 1
ATOM 2498 C C . ILE A 1 325 ? 0.833 38.011 25.644 1.00 28.10 325 ILE A C 1
ATOM 2499 O O . ILE A 1 325 ? 1.441 37.859 24.600 1.00 20.58 325 ILE A O 1
ATOM 2504 N N . LEU A 1 326 ? -0.056 38.990 25.803 1.00 25.37 326 LEU A N 1
ATOM 2505 C CA . LEU A 1 326 ? -0.300 39.903 24.703 1.00 19.60 326 LEU A CA 1
ATOM 2506 C C . LEU A 1 326 ? 0.937 40.767 24.396 1.00 21.46 326 LEU A C 1
ATOM 2507 O O . LEU A 1 326 ? 1.134 41.192 23.260 1.00 22.97 326 LEU A O 1
ATOM 2516 N N . LYS A 1 327 ? 1.772 41.046 25.398 1.00 24.59 327 LYS A N 1
ATOM 2517 C CA . LYS A 1 327 ? 2.989 41.813 25.142 1.00 29.91 327 LYS A CA 1
ATOM 2518 C C . LYS A 1 327 ? 3.897 40.981 24.225 1.00 25.76 327 LYS A C 1
ATOM 2519 O O . LYS A 1 327 ? 4.522 41.512 23.298 1.00 23.16 327 LYS A O 1
ATOM 2525 N N . VAL A 1 328 ? 3.965 39.677 24.498 1.00 21.66 328 VAL A N 1
ATOM 2526 C CA . VAL A 1 328 ? 4.782 38.757 23.678 1.00 19.69 328 VAL A CA 1
ATOM 2527 C C . VAL A 1 328 ? 4.212 38.754 22.269 1.00 21.18 328 VAL A C 1
ATOM 2528 O O . VAL A 1 328 ? 4.922 38.904 21.270 1.00 23.72 328 VAL A O 1
ATOM 2532 N N . ALA A 1 329 ? 2.891 38.593 22.187 1.00 20.99 329 ALA A N 1
ATOM 2533 C CA . ALA A 1 329 ? 2.266 38.551 20.879 1.00 15.41 329 ALA A CA 1
ATOM 2534 C C . ALA A 1 329 ? 2.406 39.819 20.073 1.00 18.23 329 ALA A C 1
ATOM 2535 O O . ALA A 1 329 ? 2.514 39.747 18.847 1.00 19.64 329 ALA A O 1
ATOM 2537 N N . LYS A 1 330 ? 2.351 40.990 20.728 1.00 20.18 330 LYS A N 1
ATOM 2538 C CA . LYS A 1 330 ? 2.502 42.257 20.020 1.00 21.69 330 LYS A CA 1
ATOM 2539 C C . LYS A 1 330 ? 3.929 42.382 19.521 1.00 21.21 330 LYS A C 1
ATOM 2540 O O . LYS A 1 330 ? 4.167 42.864 18.408 1.00 23.79 330 LYS A O 1
ATOM 2546 N N . ALA A 1 331 ? 4.875 41.900 20.325 1.00 21.15 331 ALA A N 1
ATOM 2547 C CA . ALA A 1 331 ? 6.273 42.000 19.930 1.00 21.83 331 ALA A CA 1
ATOM 2548 C C . ALA A 1 331 ? 6.520 41.018 18.781 1.00 25.82 331 ALA A C 1
ATOM 2549 O O . ALA A 1 331 ? 7.241 41.324 17.840 1.00 22.96 331 ALA A O 1
ATOM 2551 N N . ALA A 1 332 ? 5.900 39.844 18.850 1.00 22.10 332 ALA A N 1
ATOM 2552 C CA . ALA A 1 332 ? 6.078 38.848 17.810 1.00 19.61 332 ALA A CA 1
ATOM 2553 C C . ALA A 1 332 ? 5.424 39.259 16.507 1.00 26.52 332 ALA A C 1
ATOM 2554 O O . ALA A 1 332 ? 5.760 38.714 15.463 1.00 23.05 332 ALA A O 1
ATOM 2556 N N . THR A 1 333 ? 4.458 40.184 16.556 1.00 20.96 333 THR A N 1
ATOM 2557 C CA . THR A 1 333 ? 3.792 40.577 15.326 1.00 23.61 333 THR A CA 1
ATOM 2558 C C . THR A 1 333 ? 4.168 41.983 14.860 1.00 24.34 333 THR A C 1
ATOM 2559 O O . THR A 1 333 ? 3.519 42.528 13.984 1.00 22.07 333 THR A O 1
ATOM 2563 N N . ALA A 1 334 ? 5.218 42.547 15.443 1.00 24.20 334 ALA A N 1
ATOM 2564 C CA . ALA A 1 334 ? 5.705 43.859 15.031 1.00 24.81 334 ALA A CA 1
ATOM 2565 C C . ALA A 1 334 ? 5.985 43.902 13.525 1.00 32.13 334 ALA A C 1
ATOM 2566 O O . ALA A 1 334 ? 6.240 42.880 12.887 1.00 26.31 334 ALA A O 1
ATOM 2568 N N . GLU A 1 335 ? 5.963 45.101 12.959 1.00 29.27 335 GLU A N 1
ATOM 2569 C CA . GLU A 1 335 ? 6.236 45.245 11.543 1.00 35.59 335 GLU A CA 1
ATOM 2570 C C . GLU A 1 335 ? 7.666 44.759 11.342 1.00 36.45 335 GLU A C 1
ATOM 2571 O O . GLU A 1 335 ? 8.543 45.038 12.164 1.00 34.37 335 GLU A O 1
ATOM 2582 N N . GLY A 1 336 ? 7.906 44.008 10.273 1.00 29.85 336 GLY A N 1
ATOM 2583 C CA . GLY A 1 336 ? 9.254 43.537 10.051 1.00 30.82 336 GLY A CA 1
ATOM 2584 C C . GLY A 1 336 ? 9.535 42.149 10.611 1.00 34.17 336 GLY A C 1
ATOM 2585 O O . GLY A 1 336 ? 10.524 41.538 10.214 1.00 31.29 336 GLY A O 1
ATOM 2586 N N . GLU A 1 337 ? 8.705 41.647 11.531 1.00 27.75 337 GLU A N 1
ATOM 2587 C CA . GLU A 1 337 ? 8.959 40.296 12.063 1.00 26.20 337 GLU A CA 1
ATOM 2588 C C . GLU A 1 337 ? 8.696 39.243 11.022 1.00 24.50 337 GLU A C 1
ATOM 2589 O O . GLU A 1 337 ? 7.947 39.457 10.077 1.00 24.52 337 GLU A O 1
ATOM 2595 N N . THR A 1 338 ? 9.270 38.059 11.240 1.00 21.01 338 THR A N 1
ATOM 2596 C CA . THR A 1 338 ? 9.188 37.010 10.255 1.00 19.53 338 THR A CA 1
ATOM 2597 C C . THR A 1 338 ? 7.849 36.313 10.150 1.00 20.48 338 THR A C 1
ATOM 2598 O O . THR A 1 338 ? 7.598 35.656 9.160 1.00 21.64 338 THR A O 1
ATOM 2602 N N . ILE A 1 339 ? 6.987 36.482 11.153 1.00 17.33 339 ILE A N 1
ATOM 2603 C CA . ILE A 1 339 ? 5.701 35.805 11.118 1.00 16.49 339 ILE A CA 1
ATOM 2604 C C . ILE A 1 339 ? 4.910 36.244 9.889 1.00 20.65 339 ILE A C 1
ATOM 2605 O O . ILE A 1 339 ? 4.179 35.469 9.319 1.00 19.59 339 ILE A O 1
ATOM 2610 N N . HIS A 1 340 ? 5.100 37.493 9.473 1.00 20.90 340 HIS A N 1
ATOM 2611 C CA . HIS A 1 340 ? 4.367 38.022 8.320 1.00 19.08 340 HIS A CA 1
ATOM 2612 C C . HIS A 1 340 ? 4.749 37.403 6.992 1.00 27.52 340 HIS A C 1
ATOM 2613 O O . HIS A 1 340 ? 4.044 37.591 6.002 1.00 26.31 340 HIS A O 1
ATOM 2620 N N . ASN A 1 341 ? 5.869 36.680 6.953 1.00 23.92 341 ASN A N 1
ATOM 2621 C CA . ASN A 1 341 ? 6.290 35.997 5.732 1.00 25.20 341 ASN A CA 1
ATOM 2622 C C . ASN A 1 341 ? 5.406 34.803 5.426 1.00 21.58 341 ASN A C 1
ATOM 2623 O O . ASN A 1 341 ? 5.411 34.298 4.301 1.00 24.59 341 ASN A O 1
ATOM 2628 N N . ALA A 1 342 ? 4.667 34.324 6.422 1.00 15.00 342 ALA A N 1
ATOM 2629 C CA . ALA A 1 342 ? 3.842 33.156 6.215 1.00 20.94 342 ALA A CA 1
ATOM 2630 C C . ALA A 1 342 ? 2.412 33.190 6.742 1.00 19.91 342 ALA A C 1
ATOM 2631 O O . ALA A 1 342 ? 1.643 32.303 6.418 1.00 22.84 342 ALA A O 1
ATOM 2633 N N . PHE A 1 343 ? 2.078 34.186 7.557 1.00 17.94 343 PHE A N 1
ATOM 2634 C CA . PHE A 1 343 ? 0.766 34.256 8.181 1.00 20.41 343 PHE A CA 1
ATOM 2635 C C . PHE A 1 343 ? 0.230 35.667 8.087 1.00 28.00 343 PHE A C 1
ATOM 2636 O O . PHE A 1 343 ? 0.982 36.628 7.957 1.00 22.68 343 PHE A O 1
ATOM 2644 N N . ASN A 1 344 ? -1.086 35.761 8.165 1.00 25.11 344 ASN A N 1
ATOM 2645 C CA . ASN A 1 344 ? -1.752 37.050 8.179 1.00 30.40 344 ASN A CA 1
ATOM 2646 C C . ASN A 1 344 ? -2.519 36.919 9.488 1.00 27.92 344 ASN A C 1
ATOM 2647 O O . ASN A 1 344 ? -3.670 36.475 9.512 1.00 30.14 344 ASN A O 1
ATOM 2652 N N . VAL A 1 345 ? -1.871 37.274 10.589 1.00 23.75 345 VAL A N 1
ATOM 2653 C CA . VAL A 1 345 ? -2.521 37.127 11.903 1.00 21.93 345 VAL A CA 1
ATOM 2654 C C . VAL A 1 345 ? -2.323 38.394 12.719 1.00 29.86 345 VAL A C 1
ATOM 2655 O O . VAL A 1 345 ? -1.417 39.173 12.466 1.00 28.71 345 VAL A O 1
ATOM 2659 N N . THR A 1 346 ? -3.162 38.584 13.726 1.00 21.10 346 THR A N 1
ATOM 2660 C CA . THR A 1 346 ? -3.055 39.741 14.599 1.00 23.29 346 THR A CA 1
ATOM 2661 C C . THR A 1 346 ? -2.392 39.306 15.905 1.00 21.79 346 THR A C 1
ATOM 2662 O O . THR A 1 346 ? -2.213 38.103 16.174 1.00 19.21 346 THR A O 1
ATOM 2666 N N . ALA A 1 347 ? -2.042 40.280 16.737 1.00 20.97 347 ALA A N 1
ATOM 2667 C CA . ALA A 1 347 ? -1.443 39.937 18.029 1.00 22.25 347 ALA A CA 1
ATOM 2668 C C . ALA A 1 347 ? -2.429 39.084 18.846 1.00 24.06 347 ALA A C 1
ATOM 2669 O O . ALA A 1 347 ? -2.061 38.147 19.545 1.00 19.70 347 ALA A O 1
ATOM 2671 N N . ASP A 1 348 ? -3.713 39.408 18.752 1.00 21.40 348 ASP A N 1
ATOM 2672 C CA . ASP A 1 348 ? -4.687 38.641 19.502 1.00 18.09 348 ASP A CA 1
ATOM 2673 C C . ASP A 1 348 ? -4.733 37.164 19.037 1.00 17.24 348 ASP A C 1
ATOM 2674 O O . ASP A 1 348 ? -4.884 36.255 19.854 1.00 20.08 348 ASP A O 1
ATOM 2679 N N . ASP A 1 349 ? -4.620 36.941 17.730 1.00 17.07 349 ASP A N 1
ATOM 2680 C CA . ASP A 1 349 ? -4.604 35.586 17.187 1.00 16.91 349 ASP A CA 1
ATOM 2681 C C . ASP A 1 349 ? -3.397 34.847 17.773 1.00 19.98 349 ASP A C 1
ATOM 2682 O O . ASP A 1 349 ? -3.463 33.676 18.113 1.00 17.30 349 ASP A O 1
ATOM 2687 N N . VAL A 1 350 ? -2.264 35.545 17.846 1.00 17.54 350 VAL A N 1
ATOM 2688 C CA . VAL A 1 350 ? -1.046 34.910 18.355 1.00 15.16 350 VAL A CA 1
ATOM 2689 C C . VAL A 1 350 ? -1.105 34.632 19.862 1.00 14.75 350 VAL A C 1
ATOM 2690 O O . VAL A 1 350 ? -0.644 33.593 20.344 1.00 14.68 350 VAL A O 1
ATOM 2694 N N . ALA A 1 351 ? -1.701 35.547 20.617 1.00 16.55 351 ALA A N 1
ATOM 2695 C CA . ALA A 1 351 ? -1.831 35.325 22.046 1.00 14.68 351 ALA A CA 1
ATOM 2696 C C . ALA A 1 351 ? -2.718 34.098 22.255 1.00 18.15 351 ALA A C 1
ATOM 2697 O O . ALA A 1 351 ? -2.450 33.274 23.121 1.00 16.17 351 ALA A O 1
ATOM 2699 N N . ASP A 1 352 ? -3.782 33.958 21.456 1.00 15.03 352 ASP A N 1
ATOM 2700 C CA . ASP A 1 352 ? -4.631 32.772 21.592 1.00 15.91 352 ASP A CA 1
ATOM 2701 C C . ASP A 1 352 ? -3.863 31.497 21.269 1.00 14.59 352 ASP A C 1
ATOM 2702 O O . ASP A 1 352 ? -4.034 30.465 21.935 1.00 17.59 352 ASP A O 1
ATOM 2707 N N . ALA A 1 353 ? -3.006 31.566 20.260 1.00 15.80 353 ALA A N 1
ATOM 2708 C CA . ALA A 1 353 ? -2.240 30.386 19.865 1.00 15.14 353 ALA A CA 1
ATOM 2709 C C . ALA A 1 353 ? -1.222 29.995 20.949 1.00 17.29 353 ALA A C 1
ATOM 2710 O O . ALA A 1 353 ? -0.921 28.818 21.109 1.00 16.00 353 ALA A O 1
ATOM 2712 N N . ILE A 1 354 ? -0.677 30.969 21.681 1.00 16.44 354 ILE A N 1
ATOM 2713 C CA . ILE A 1 354 ? 0.257 30.620 22.768 1.00 15.54 354 ILE A CA 1
ATOM 2714 C C . ILE A 1 354 ? -0.487 29.876 23.859 1.00 14.55 354 ILE A C 1
ATOM 2715 O O . ILE A 1 354 ? 0.002 28.876 24.367 1.00 16.04 354 ILE A O 1
ATOM 2720 N N . PHE A 1 355 ? -1.674 30.349 24.249 1.00 13.47 355 PHE A N 1
ATOM 2721 C CA . PHE A 1 355 ? -2.410 29.614 25.239 1.00 16.46 355 PHE A CA 1
ATOM 2722 C C . PHE A 1 355 ? -2.869 28.250 24.702 1.00 17.57 355 PHE A C 1
ATOM 2723 O O . PHE A 1 355 ? -2.969 27.288 25.452 1.00 17.88 355 PHE A O 1
ATOM 2731 N N . ALA A 1 356 ? -3.211 28.187 23.420 1.00 15.23 356 ALA A N 1
ATOM 2732 C CA . ALA A 1 356 ? -3.663 26.907 22.844 1.00 15.71 356 ALA A CA 1
ATOM 2733 C C . ALA A 1 356 ? -2.535 25.864 22.896 1.00 14.19 356 ALA A C 1
ATOM 2734 O O . ALA A 1 356 ? -2.736 24.713 23.296 1.00 16.40 356 ALA A O 1
ATOM 2736 N N . ALA A 1 357 ? -1.328 26.286 22.501 1.00 16.05 357 ALA A N 1
ATOM 2737 C CA . ALA A 1 357 ? -0.202 25.366 22.520 1.00 16.76 357 ALA A CA 1
ATOM 2738 C C . ALA A 1 357 ? 0.034 24.801 23.915 1.00 13.89 357 ALA A C 1
ATOM 2739 O O . ALA A 1 357 ? 0.269 23.608 24.088 1.00 14.58 357 ALA A O 1
ATOM 2741 N N . ASP A 1 358 ? -0.066 25.672 24.925 1.00 14.99 358 ASP A N 1
ATOM 2742 C CA . ASP A 1 358 ? 0.109 25.249 26.315 1.00 15.44 358 ASP A CA 1
ATOM 2743 C C . ASP A 1 358 ? -1.003 24.239 26.653 1.00 17.31 358 ASP A C 1
ATOM 2744 O O . ASP A 1 358 ? -0.759 23.187 27.270 1.00 17.97 358 ASP A O 1
ATOM 2749 N N . GLN A 1 359 ? -2.224 24.534 26.218 1.00 17.37 359 GLN A N 1
ATOM 2750 C CA . GLN A 1 359 ? -3.328 23.613 26.508 1.00 17.05 359 GLN A CA 1
ATOM 2751 C C . GLN A 1 359 ? -3.160 22.262 25.807 1.00 15.80 359 GLN A C 1
ATOM 2752 O O . GLN A 1 359 ? -3.452 21.211 26.375 1.00 17.99 359 GLN A O 1
ATOM 2758 N N . TYR A 1 360 ? -2.697 22.277 24.564 1.00 17.52 360 TYR A N 1
ATOM 2759 C CA . TYR A 1 360 ? -2.516 21.033 23.837 1.00 14.14 360 TYR A CA 1
ATOM 2760 C C . TYR A 1 360 ? -1.442 20.166 24.494 1.00 19.80 360 TYR A C 1
ATOM 2761 O O . TYR A 1 360 ? -1.567 18.938 24.564 1.00 18.66 360 TYR A O 1
ATOM 2770 N N . ALA A 1 361 ? -0.361 20.807 24.950 1.00 19.14 361 ALA A N 1
ATOM 2771 C CA . ALA A 1 361 ? 0.711 20.084 25.605 1.00 20.27 361 ALA A CA 1
ATOM 2772 C C . ALA A 1 361 ? 0.211 19.511 26.929 1.00 22.09 361 ALA A C 1
ATOM 2773 O O . ALA A 1 361 ? 0.504 18.362 27.260 1.00 25.20 361 ALA A O 1
ATOM 2775 N N . LYS A 1 362 ? -0.529 20.312 27.697 1.00 26.19 362 LYS A N 1
ATOM 2776 C CA . LYS A 1 362 ? -1.074 19.814 28.972 1.00 21.80 362 LYS A CA 1
ATOM 2777 C C . LYS A 1 362 ? -1.991 18.630 28.701 1.00 28.38 362 LYS A C 1
ATOM 2778 O O . LYS A 1 362 ? -1.968 17.636 29.437 1.00 27.64 362 LYS A O 1
ATOM 2784 N N . ALA A 1 363 ? -2.809 18.720 27.647 1.00 28.35 363 ALA A N 1
ATOM 2785 C CA . ALA A 1 363 ? -3.739 17.633 27.331 1.00 23.64 363 ALA A CA 1
ATOM 2786 C C . ALA A 1 363 ? -2.965 16.367 26.977 1.00 28.88 363 ALA A C 1
ATOM 2787 O O . ALA A 1 363 ? -3.389 15.255 27.283 1.00 29.06 363 ALA A O 1
ATOM 2789 N N . TYR A 1 364 ? -1.825 16.529 26.323 1.00 28.80 364 TYR A N 1
ATOM 2790 C CA . TYR A 1 364 ? -1.035 15.366 25.960 1.00 25.62 364 TYR A CA 1
ATOM 2791 C C . TYR A 1 364 ? -0.448 14.719 27.196 1.00 30.31 364 TYR A C 1
ATOM 2792 O O . TYR A 1 364 ? -0.471 13.497 27.315 1.00 31.73 364 TYR A O 1
ATOM 2801 N N . LYS A 1 365 ? 0.096 15.544 28.090 1.00 30.80 365 LYS A N 1
ATOM 2802 C CA . LYS A 1 365 ? 0.727 15.089 29.333 1.00 35.52 365 LYS A CA 1
ATOM 2803 C C . LYS A 1 365 ? -0.245 14.382 30.258 1.00 46.24 365 LYS A C 1
ATOM 2804 O O . LYS A 1 365 ? 0.121 13.407 30.918 1.00 44.72 365 LYS A O 1
ATOM 2810 N N . GLU A 1 366 ? -1.477 14.876 30.328 1.00 51.99 366 GLU A N 1
ATOM 2811 C CA . GLU A 1 366 ? -2.473 14.212 31.158 1.00 58.67 366 GLU A CA 1
ATOM 2812 C C . GLU A 1 366 ? -2.772 12.912 30.407 1.00 58.74 366 GLU A C 1
ATOM 2813 O O . GLU A 1 366 ? -3.367 11.986 30.942 1.00 71.85 366 GLU A O 1
ATOM 2819 N N . LYS A 1 367 ? -2.327 12.872 29.155 1.00 70.63 367 LYS A N 1
ATOM 2820 C CA . LYS A 1 367 ? -2.479 11.729 28.258 1.00 70.94 367 LYS A CA 1
ATOM 2821 C C . LYS A 1 367 ? -3.897 11.467 27.809 1.00 81.91 367 LYS A C 1
ATOM 2822 O O . LYS A 1 367 ? -4.092 11.393 26.577 1.00 87.70 367 LYS A O 1
#

Radius of gyration: 19.98 Å; Cα contacts (8 Å, |Δi|>4): 813; chains: 1; bounding box: 59×40×47 Å

Sequence (366 aa):
AAERVFISPAKYVQGKNVITKIANYLEGIGNKTVVIADEIVWKIAGHTIVNELKKGNIAAEEVVFSGEASRNEVERIANIARKAEAAIVIGVGGGKTLDTAKAVADELDAYIVIVPPTAASTDAPTSALSVIYSDDGVFESYRFYKKNPDLVLVDTKIIANAPPRLLASGIADALATWVEARSVIKSGGKTMAGGIPPTIAAEAIAEKCEQTLFKYGKLAYESVKAKVVTPALEAVVEANTLLSGLGFESGGLAAAHAIHNGFTALEGEIHHLTHGEKVAFGTLVQLALEEHSQQEIERYIELYLCLDLPVTLEDIKLKDASREDILKVAKAATAEGETIHNAFNVTADDVADAIFAADQYAKAYKEK

Solvent-accessible surface area: 15257 Å² total; per-residue (Å²): 170,48,133,135,45,82,51,48,9,87,116,46,28,46,13,121,63,13,8,67,102,0,20,91,64,0,142,75,78,21,82,87,3,0,0,0,0,40,121,114,13,13,161,98,1,0,93,55,0,4,75,27,0,127,158,35,134,9,56,23,74,90,2,78,6,78,36,25,0,4,148,82,12,10,91,96,0,0,57,53,0,120,170,32,124,13,51,0,0,0,0,0,0,27,18,81,5,2,11,0,0,9,2,0,3,46,88,39,134,6,53,4,0,0,0,2,11,8,3,12,22,9,18,5,0,3,9,20,0,37,8,45,23,89,116,38,93,60,69,48,94,70,109,27,197,90,15,3,24,1,0,0,0,1,0,86,23,2,0,67,13,76,42,120,54,3,3,0,0,0,0,1,1,1,1,3,26,0,2,0,40,10,0,53,159,58,50,12,99,11,68,18,52,1,40,16,19,130,48,0,62,61,34,0,71,119,0,15,96,16,0,62,142,66,0,77,108,0,12,70,10,1,96,68,110,71,37,41,117,8,0,47,26,0,0,65,0,1,1,34,20,0,0,11,0,20,3,0,0,0,17,0,0,0,21,0,0,20,36,0,0,64,45,14,176,44,106,2,68,127,24,31,59,0,12,19,0,0,0,0,0,4,0,0,2,22,40,40,177,45,46,114,127,80,15,44,104,6,1,96,18,0,57,61,1,106,6,11,0,6,8,94,48,0,109,24,133,132,20,54,96,105,47,0,33,91,0,0,110,34,0,20,40,164,79,29,18,0,84,44,20,34,152,28,80,19,78,62,0,0,76,6,0,63,28,3,11,107,97,0,99,38,56,94,148,206

B-factor: mean 30.81, std 17.8, range [6.5, 100.38]

GO terms:
  GO:0008888 glycerol dehydrogenase (NAD+) activity (F, EXP)